Protein AF-X0UWY8-F1 (afdb_monomer)

Sequence (243 aa):
MAFWGFCVSIAGCLVWYWYHGMRLGVALAVLVLMFSWFLVYARVVAQGGVTVVRNMWVMPQVIEGIAGAGVFSRPGAVIASMQNLLLMEMPSTVLAPMAMNAFRISQVFKKRRRLFVPALFAAILVAMACTGYIVLSQAYRHGAVNFGDTWPVQQLPKATFGEAQRIINFESTPHSRFYLRPFSIGVVGMGSLMFMRARFYWWPIHSLGLLCLSSWNMSNRLWFPFFLGWLAKASIMRFAGGR

Solvent-accessible surface area (backbone atoms only — not comparable to full-atom values): 13462 Å² total; per-residue (Å²): 109,71,67,61,51,51,53,52,52,53,51,51,52,47,51,52,37,39,74,53,54,23,51,66,72,55,40,49,51,53,49,53,55,52,52,52,48,52,54,51,50,40,48,41,33,73,75,67,68,50,80,59,63,40,66,89,69,59,60,57,34,56,52,32,24,73,70,33,84,66,66,55,35,66,60,24,27,44,51,46,27,53,44,35,49,58,56,47,58,34,38,90,55,33,53,64,56,58,47,52,52,51,52,57,57,44,65,76,41,81,71,69,52,81,55,50,60,61,52,51,52,51,51,51,52,49,50,50,52,53,49,51,50,51,55,49,52,48,29,71,74,65,39,64,85,67,43,92,70,42,52,81,76,47,52,49,54,50,52,36,53,47,48,19,48,32,54,62,68,61,59,83,47,84,79,32,52,63,54,66,66,67,50,49,51,51,53,53,52,53,50,49,40,52,50,45,51,74,75,35,87,82,58,82,74,54,64,64,57,66,65,41,59,70,10,63,51,36,65,77,66,38,52,63,59,50,49,51,53,50,49,52,50,52,47,39,57,70,73,62,52,83,114

Secondary structure (DSSP, 8-state):
-HHHHHHHHHHHHHHHHHHTT--HHHHHHHHHHHHHHHHHHHHHHHHH--S----SS-HHHHHHHHH-TT-S-HHHHHHHHHHIIIIII-TTT-HHHHHHHHHHHHTT--SSGGGHHHHHHHHHHHHHHHHHHHHHHHHHHHTGGG-S--IIIIIHHHHHHHHHHHHHTT---GGGS--HHHHHHHHHHHHHHHHHHHH-TT----HHHHHHHT-HHIIIIIHHHHHHHHHHHHHIIIII---

pLDDT: mean 84.04, std 8.27, range [49.34, 94.44]

Foldseek 3Di:
DVVVVVVVVLVVQLVVLVVLPADSVVSVQLVVVLVVLLVVLLCLCVPVVDQDFADPAQSQLQSCQVVHAPNGDLSSLLVSLVCSLQQGGGSVNPVRNVVVVLLVVLVVPPPPSVVSVVVVVVVVVVCCVVVVVVLVVCCVPVNLVPDPDNCVPPVSVCVSVVSSVCSNVSPDDPRSHDDPVVVVCVCCVLVVQVVCVVVPVPDPDDSSCVSRCPTPCCVPPNVVVVVVVVVVVVCCCVPVVPD

Organism: NCBI:txid412755

Radius of gyration: 21.34 Å; Cα contacts (8 Å, |Δi|>4): 171; chains: 1; bounding box: 58×49×62 Å

Mean predicted aligned error: 7.5 Å

Structure (mmCIF, N/CA/C/O backbone):
data_AF-X0UWY8-F1
#
_entry.id   AF-X0UWY8-F1
#
loop_
_atom_site.group_PDB
_atom_site.id
_atom_site.type_symbol
_atom_site.label_atom_id
_atom_site.label_alt_id
_atom_site.label_comp_id
_atom_site.label_asym_id
_atom_site.label_entity_id
_atom_site.label_seq_id
_atom_site.pdbx_PDB_ins_code
_atom_site.Cartn_x
_atom_site.Cartn_y
_atom_site.Cartn_z
_atom_site.occupancy
_atom_site.B_iso_or_equiv
_atom_site.auth_seq_id
_atom_site.auth_comp_id
_atom_site.auth_asym_id
_atom_site.auth_atom_id
_atom_site.pdbx_PDB_model_num
ATOM 1 N N . MET A 1 1 ? -14.811 21.614 -2.102 1.00 60.97 1 MET A N 1
ATOM 2 C CA . MET A 1 1 ? -13.331 21.653 -2.030 1.00 60.97 1 MET A CA 1
ATOM 3 C C . MET A 1 1 ? -12.704 20.258 -1.984 1.00 60.97 1 MET A C 1
ATOM 5 O O . MET A 1 1 ? -11.887 19.978 -2.845 1.00 60.97 1 MET A O 1
ATOM 9 N N . ALA A 1 2 ? -13.091 19.364 -1.061 1.00 72.75 2 ALA A N 1
ATOM 10 C CA . ALA A 1 2 ? -12.472 18.029 -0.946 1.00 72.75 2 ALA A CA 1
ATOM 11 C C . ALA A 1 2 ? -12.633 17.134 -2.196 1.00 72.75 2 ALA A C 1
ATOM 13 O O . ALA A 1 2 ? -11.678 16.476 -2.589 1.00 72.75 2 ALA A O 1
ATOM 14 N N . PHE A 1 3 ? -13.803 17.163 -2.849 1.00 79.75 3 PHE A N 1
ATOM 15 C CA . PHE A 1 3 ? -14.058 16.406 -4.084 1.00 79.75 3 PHE A CA 1
ATOM 16 C C . PHE A 1 3 ? -13.120 16.819 -5.231 1.00 79.75 3 PHE A C 1
ATOM 18 O O . PHE A 1 3 ? -12.405 15.988 -5.777 1.00 79.75 3 PHE A O 1
ATOM 25 N N . TRP A 1 4 ? -13.044 18.120 -5.527 1.00 83.44 4 TRP A N 1
ATOM 26 C CA . TRP A 1 4 ? -12.143 18.647 -6.555 1.00 83.44 4 TRP A CA 1
ATOM 27 C C . TRP A 1 4 ? -10.669 18.400 -6.232 1.00 83.44 4 TRP A C 1
ATOM 29 O O . TRP A 1 4 ? -9.915 18.027 -7.121 1.00 83.44 4 TRP A O 1
ATOM 39 N N . GLY A 1 5 ? -10.271 18.528 -4.961 1.00 83.69 5 GLY A N 1
ATOM 40 C CA . GLY A 1 5 ? -8.918 18.179 -4.526 1.00 83.69 5 GLY A CA 1
ATOM 41 C C . GLY A 1 5 ? -8.578 16.715 -4.813 1.00 83.6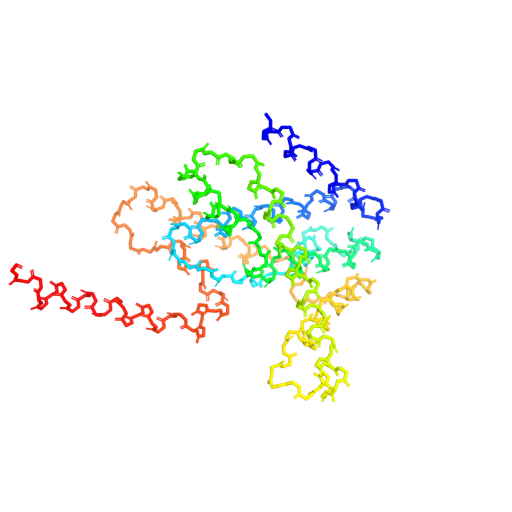9 5 GLY A C 1
ATOM 42 O O . GLY A 1 5 ? -7.523 16.434 -5.366 1.00 83.69 5 GLY A O 1
ATOM 43 N N . PHE A 1 6 ? -9.501 15.795 -4.525 1.00 84.56 6 PHE A N 1
ATOM 44 C CA . PHE A 1 6 ? -9.335 14.374 -4.829 1.00 84.56 6 PHE A CA 1
ATOM 45 C C . PHE A 1 6 ? -9.215 14.102 -6.336 1.00 84.56 6 PHE A C 1
ATOM 47 O O . PHE A 1 6 ? -8.297 13.396 -6.752 1.00 84.56 6 PHE A O 1
ATOM 54 N N . CYS A 1 7 ? -10.080 14.701 -7.162 1.00 89.25 7 CYS A N 1
ATOM 55 C CA . CYS A 1 7 ? -10.009 14.563 -8.619 1.00 89.25 7 CYS A CA 1
ATOM 56 C C . CYS A 1 7 ? -8.683 15.089 -9.185 1.00 89.25 7 CYS A C 1
ATOM 58 O O . CYS A 1 7 ? -8.061 14.417 -10.004 1.00 89.25 7 CYS A O 1
ATOM 60 N N . VAL A 1 8 ? -8.220 16.253 -8.716 1.00 90.25 8 VAL A N 1
ATOM 61 C CA . VAL A 1 8 ? -6.935 16.836 -9.128 1.00 90.25 8 VAL A CA 1
ATOM 62 C C . VAL A 1 8 ? -5.765 15.957 -8.686 1.00 90.25 8 VAL A C 1
ATOM 64 O O . VAL A 1 8 ? -4.848 15.740 -9.470 1.00 90.25 8 VAL A O 1
ATOM 67 N N . SER A 1 9 ? -5.799 15.393 -7.474 1.00 87.56 9 SER A N 1
ATOM 68 C CA . SER A 1 9 ? -4.762 14.462 -7.012 1.00 87.56 9 SER A CA 1
ATOM 69 C C . SER A 1 9 ? -4.712 13.188 -7.855 1.00 87.56 9 SER A C 1
ATOM 71 O O . SER A 1 9 ? -3.627 12.775 -8.252 1.00 87.56 9 SER A O 1
ATOM 73 N N . ILE A 1 10 ? -5.863 12.588 -8.180 1.00 90.62 10 ILE A N 1
ATOM 74 C CA . ILE A 1 10 ? -5.917 11.410 -9.059 1.00 90.62 10 ILE A CA 1
ATOM 75 C C . ILE A 1 10 ? -5.379 11.746 -10.445 1.00 90.62 10 ILE A C 1
ATOM 77 O O . ILE A 1 10 ? -4.541 11.010 -10.962 1.00 90.62 10 ILE A O 1
ATOM 81 N N . ALA A 1 11 ? -5.834 12.852 -11.036 1.00 92.31 11 ALA A N 1
ATOM 82 C CA . ALA A 1 11 ? -5.366 13.290 -12.344 1.00 92.31 11 ALA A CA 1
ATOM 83 C C . ALA A 1 11 ? -3.849 13.533 -12.334 1.00 92.31 11 ALA A C 1
ATOM 85 O O . ALA A 1 11 ? -3.150 13.059 -13.223 1.00 92.31 11 ALA A O 1
ATOM 86 N N . GLY A 1 12 ? -3.326 14.180 -11.288 1.00 92.62 12 GLY A N 1
ATOM 87 C CA . GLY A 1 12 ? -1.892 14.391 -11.100 1.00 92.62 12 GLY A CA 1
ATOM 88 C C . GLY A 1 12 ? -1.107 13.082 -11.013 1.00 92.62 12 GLY A C 1
ATOM 89 O O . GLY A 1 12 ? -0.099 12.931 -11.699 1.00 92.62 12 GLY A O 1
ATOM 90 N N . CYS A 1 13 ? -1.587 12.101 -10.241 1.00 90.88 13 CYS A N 1
ATOM 91 C CA . CYS A 1 13 ? -0.965 10.778 -10.182 1.00 90.88 13 CYS A CA 1
ATOM 92 C C . CYS A 1 13 ? -0.997 10.063 -11.541 1.00 90.88 13 CYS A C 1
ATOM 94 O O . CYS A 1 13 ? 0.003 9.476 -11.940 1.00 90.88 13 CYS A O 1
ATOM 96 N N . LEU A 1 14 ? -2.114 10.124 -12.271 1.00 93.00 14 LEU A N 1
ATOM 97 C CA . LEU A 1 14 ? -2.232 9.521 -13.603 1.00 93.00 14 LEU A CA 1
ATOM 98 C C . LEU A 1 14 ? -1.262 10.151 -14.605 1.00 93.00 14 LEU A C 1
ATOM 100 O O . LEU A 1 14 ? -0.587 9.425 -15.332 1.00 93.00 14 LEU A O 1
ATOM 104 N N . VAL A 1 15 ? -1.163 11.483 -14.615 1.00 93.31 15 VAL A N 1
ATOM 105 C CA . VAL A 1 15 ? -0.214 12.213 -15.465 1.00 93.31 15 VAL A CA 1
ATOM 106 C C . VAL A 1 15 ? 1.220 11.855 -15.093 1.00 93.31 15 VAL A C 1
ATOM 108 O O . VAL A 1 15 ? 2.019 11.608 -15.988 1.00 93.31 15 VAL A O 1
ATOM 111 N N . TRP A 1 16 ? 1.541 11.750 -13.801 1.00 91.50 16 TRP A N 1
ATOM 112 C CA . TRP A 1 16 ? 2.858 11.314 -13.333 1.00 91.50 16 TRP A CA 1
ATOM 113 C C . TRP A 1 16 ? 3.216 9.919 -13.858 1.00 91.50 16 TRP A C 1
ATOM 115 O O . TRP A 1 16 ? 4.279 9.725 -14.446 1.00 91.50 16 TRP A O 1
ATOM 125 N N . TYR A 1 17 ? 2.310 8.948 -13.719 1.00 91.44 17 TYR A N 1
ATOM 126 C CA . TYR A 1 17 ? 2.532 7.598 -14.242 1.00 91.44 17 TYR A CA 1
ATOM 127 C C . TYR A 1 17 ? 2.732 7.571 -15.743 1.00 91.44 17 TYR A C 1
ATOM 129 O O . TYR A 1 17 ? 3.639 6.904 -16.242 1.00 91.44 17 TYR A O 1
ATOM 137 N N . TRP A 1 18 ? 1.885 8.301 -16.457 1.00 92.25 18 TRP A N 1
ATOM 138 C CA . TRP A 1 18 ? 1.950 8.373 -17.901 1.00 92.25 18 TRP A CA 1
ATOM 139 C C . TRP A 1 18 ? 3.246 9.039 -18.379 1.00 92.25 18 TRP A C 1
ATOM 141 O O . TRP A 1 18 ? 3.908 8.500 -19.263 1.00 92.25 18 TRP A O 1
ATOM 151 N N . TYR A 1 19 ? 3.659 10.136 -17.737 1.00 92.44 19 TYR A N 1
ATOM 152 C CA . TYR A 1 19 ? 4.908 10.845 -18.026 1.00 92.44 19 TYR A CA 1
ATOM 153 C C . TYR A 1 19 ? 6.133 9.942 -17.870 1.00 92.44 19 TYR A C 1
ATOM 155 O O . TYR A 1 19 ? 7.032 9.953 -18.705 1.00 92.44 19 TYR A O 1
ATOM 163 N N . HIS A 1 20 ? 6.140 9.088 -16.848 1.00 89.56 20 HIS A N 1
ATOM 164 C CA . HIS A 1 20 ? 7.204 8.109 -16.660 1.00 89.56 20 HIS A CA 1
ATOM 165 C C . HIS A 1 20 ? 7.030 6.810 -17.471 1.00 89.56 20 HIS A C 1
ATOM 167 O O . HIS A 1 20 ? 7.700 5.806 -17.218 1.00 89.56 20 HIS A O 1
ATOM 173 N N . GLY A 1 21 ? 6.151 6.814 -18.472 1.00 88.00 21 GLY A N 1
ATOM 174 C CA . GLY A 1 21 ? 6.052 5.754 -19.467 1.00 88.00 21 GLY A CA 1
ATOM 175 C C . GLY A 1 21 ? 5.144 4.588 -19.085 1.00 88.00 21 GLY A C 1
ATOM 176 O O . GLY A 1 21 ? 5.201 3.551 -19.748 1.00 88.00 21 GLY A O 1
ATOM 177 N N . MET A 1 22 ? 4.301 4.697 -18.053 1.00 91.94 22 MET A N 1
ATOM 178 C CA . MET A 1 22 ? 3.254 3.700 -17.802 1.0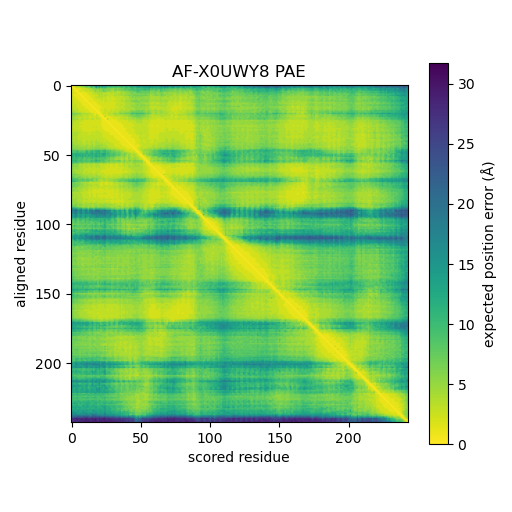0 91.94 22 MET A CA 1
ATOM 179 C C . MET A 1 22 ? 2.069 3.895 -18.749 1.00 91.94 22 MET A C 1
ATOM 181 O O . MET A 1 22 ? 1.604 5.007 -19.000 1.00 91.94 22 MET A O 1
ATOM 185 N N . ARG A 1 23 ? 1.507 2.782 -19.230 1.00 92.25 23 ARG A N 1
ATOM 186 C CA . ARG A 1 23 ? 0.243 2.794 -19.978 1.00 92.25 23 ARG A CA 1
ATOM 187 C C . ARG A 1 23 ? -0.882 3.260 -19.050 1.00 92.25 23 ARG A C 1
ATOM 189 O O . ARG A 1 23 ? -0.979 2.781 -17.921 1.00 92.25 23 ARG A O 1
ATOM 196 N N . LEU A 1 24 ? -1.766 4.132 -19.539 1.00 90.75 24 LEU A N 1
ATOM 197 C CA . LEU A 1 24 ? -2.829 4.744 -18.728 1.00 90.75 24 LEU A CA 1
ATOM 198 C C . LEU A 1 24 ? -3.725 3.704 -18.024 1.00 90.75 24 LEU A C 1
ATOM 200 O O . LEU A 1 24 ? -4.056 3.867 -16.854 1.00 90.75 24 LEU A O 1
ATOM 204 N N . GLY A 1 25 ? -4.066 2.603 -18.704 1.00 90.50 25 GLY A N 1
ATOM 205 C CA . GLY A 1 25 ? -4.865 1.523 -18.109 1.00 90.50 25 GLY A CA 1
ATOM 206 C C . GLY A 1 25 ? -4.173 0.834 -16.926 1.00 90.50 25 GLY A C 1
ATOM 207 O O . GLY A 1 25 ? -4.814 0.523 -15.927 1.00 90.50 25 GLY A O 1
ATOM 208 N N . VAL A 1 26 ? -2.851 0.667 -16.998 1.00 91.94 26 VAL A N 1
ATOM 209 C CA . VAL A 1 26 ? -2.043 0.088 -15.913 1.00 91.94 26 VAL A CA 1
ATOM 210 C C . VAL A 1 26 ? -1.919 1.074 -14.758 1.00 91.94 26 VAL A C 1
ATOM 212 O O . VAL A 1 26 ? -2.083 0.692 -13.605 1.00 91.94 26 VAL A O 1
ATOM 215 N N . ALA A 1 27 ? -1.699 2.354 -15.061 1.00 92.69 27 ALA A N 1
ATOM 216 C CA . ALA A 1 27 ? -1.679 3.425 -14.069 1.00 92.69 27 ALA A CA 1
ATOM 217 C C . ALA A 1 27 ? -3.002 3.509 -13.284 1.00 92.69 27 ALA A C 1
ATOM 219 O O . ALA A 1 27 ? -2.999 3.639 -12.059 1.00 92.69 27 ALA A O 1
ATOM 220 N N . LEU A 1 28 ? -4.137 3.368 -13.975 1.00 92.94 28 LEU A N 1
ATOM 221 C CA . LEU A 1 28 ? -5.452 3.308 -13.343 1.00 92.94 28 LEU A CA 1
ATOM 222 C C . LEU A 1 28 ? -5.589 2.071 -12.442 1.00 92.94 28 LEU A C 1
ATOM 224 O O . LEU A 1 28 ? -6.039 2.201 -11.306 1.00 92.94 28 LEU A O 1
ATOM 228 N N . ALA A 1 29 ? -5.165 0.891 -12.908 1.00 92.50 29 ALA A N 1
ATOM 229 C CA . ALA A 1 29 ? -5.207 -0.341 -12.117 1.00 92.50 29 ALA A CA 1
ATOM 230 C C . ALA A 1 29 ? -4.362 -0.241 -10.833 1.00 92.50 29 ALA A C 1
ATOM 232 O O . ALA A 1 29 ? -4.827 -0.627 -9.759 1.00 92.50 29 ALA A O 1
ATOM 233 N N . VAL A 1 30 ? -3.162 0.347 -10.929 1.00 91.69 30 VAL A N 1
ATOM 234 C CA . VAL A 1 30 ? -2.290 0.664 -9.784 1.00 91.69 30 VAL A CA 1
ATOM 235 C C . VAL A 1 30 ? -3.024 1.531 -8.764 1.00 91.69 30 VAL A C 1
ATOM 237 O O . VAL A 1 30 ? -3.097 1.174 -7.588 1.00 91.69 30 VAL A O 1
ATOM 240 N N . LEU A 1 31 ? -3.634 2.634 -9.206 1.00 91.31 31 LEU A N 1
ATOM 241 C CA . LEU A 1 31 ? -4.374 3.526 -8.312 1.00 91.31 31 LEU A CA 1
ATOM 242 C C . LEU A 1 31 ? -5.572 2.836 -7.660 1.00 91.31 31 LEU A C 1
ATOM 244 O O . LEU A 1 31 ? -5.769 2.976 -6.454 1.00 91.31 31 LEU A O 1
ATOM 248 N N . VAL A 1 32 ? -6.360 2.080 -8.426 1.00 92.00 32 VAL A N 1
ATOM 249 C CA . VAL A 1 32 ? -7.540 1.375 -7.906 1.00 92.00 32 VAL A CA 1
ATOM 250 C C . VAL A 1 32 ? -7.142 0.366 -6.831 1.00 92.00 32 VAL A C 1
ATOM 252 O O . VAL A 1 32 ? -7.755 0.353 -5.761 1.00 92.00 32 VAL A O 1
ATOM 255 N N . LEU A 1 33 ? -6.103 -0.443 -7.063 1.00 90.56 33 LEU A N 1
ATOM 256 C CA . LEU A 1 33 ? -5.618 -1.405 -6.068 1.00 90.56 33 LEU A CA 1
ATOM 257 C C . LEU A 1 33 ? -5.061 -0.709 -4.823 1.00 90.56 33 LEU A C 1
ATOM 259 O O . LEU A 1 33 ? -5.371 -1.118 -3.702 1.00 90.56 33 LEU A O 1
ATOM 263 N N . MET A 1 34 ? -4.309 0.375 -5.007 1.00 87.50 34 MET A N 1
ATOM 264 C CA . MET A 1 34 ? -3.754 1.163 -3.910 1.00 87.50 34 MET A CA 1
ATOM 265 C C . MET A 1 34 ? -4.853 1.785 -3.033 1.00 87.50 34 MET A C 1
ATOM 267 O O . MET A 1 34 ? -4.842 1.623 -1.812 1.00 87.50 34 MET A O 1
ATOM 271 N N . PHE A 1 35 ? -5.850 2.447 -3.629 1.00 86.81 35 PHE A N 1
ATOM 272 C CA . PHE A 1 35 ? -6.971 3.023 -2.877 1.00 86.81 35 PHE A CA 1
ATOM 273 C C . PHE A 1 35 ? -7.850 1.953 -2.226 1.00 86.81 35 PHE A C 1
ATOM 275 O O . PHE A 1 35 ? -8.304 2.139 -1.095 1.00 86.81 35 PHE A O 1
ATOM 282 N N . SER A 1 36 ? -8.053 0.817 -2.897 1.00 88.88 36 SER A N 1
ATOM 283 C CA . SER A 1 36 ? -8.761 -0.325 -2.311 1.00 88.88 36 SER A CA 1
ATOM 284 C C . SER A 1 36 ? -8.056 -0.805 -1.043 1.00 88.88 36 SER A C 1
ATOM 286 O O . SER A 1 36 ? -8.705 -1.004 -0.014 1.00 88.88 36 SER A O 1
ATOM 288 N N . TRP A 1 37 ? -6.722 -0.905 -1.070 1.00 86.19 37 TRP A N 1
ATOM 289 C CA . TRP A 1 37 ? -5.932 -1.229 0.115 1.00 86.19 37 TRP A CA 1
ATOM 290 C C . TRP A 1 37 ? -6.062 -0.170 1.214 1.00 86.19 37 TRP A C 1
ATOM 292 O O . TRP A 1 37 ? -6.283 -0.529 2.368 1.00 86.19 37 TRP A O 1
ATOM 302 N N . PHE A 1 38 ? -6.018 1.125 0.884 1.00 84.31 38 PHE A N 1
ATOM 303 C CA . PHE A 1 38 ? -6.207 2.192 1.877 1.00 84.31 38 PHE A CA 1
ATOM 304 C C . PHE A 1 38 ? -7.556 2.107 2.589 1.00 84.31 38 PHE A C 1
ATOM 306 O O . PHE A 1 38 ? -7.615 2.300 3.803 1.00 84.31 38 PHE A O 1
ATOM 313 N N . LEU A 1 39 ? -8.631 1.779 1.869 1.00 84.81 39 LEU A N 1
ATOM 314 C CA . LEU A 1 39 ? -9.959 1.591 2.458 1.00 84.81 39 LEU A CA 1
ATOM 315 C C . LEU A 1 39 ? -10.024 0.353 3.356 1.00 84.8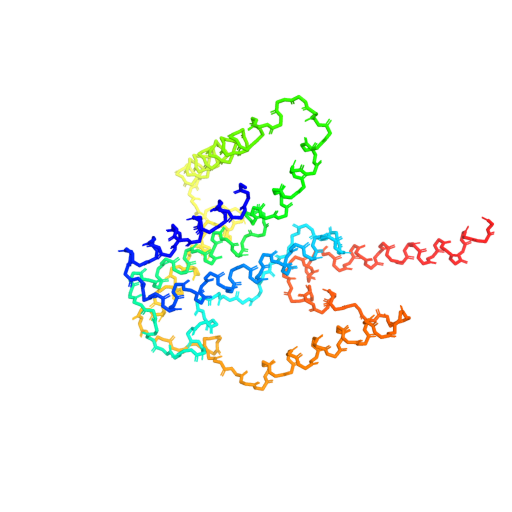1 39 LEU A C 1
ATOM 317 O O . LEU A 1 39 ? -10.607 0.405 4.443 1.00 84.81 39 LEU A O 1
ATOM 321 N N . VAL A 1 40 ? -9.413 -0.754 2.930 1.00 85.19 40 VAL A N 1
ATOM 322 C CA . VAL A 1 40 ? -9.310 -1.969 3.749 1.00 85.19 40 VAL A CA 1
ATOM 323 C C . VAL A 1 40 ? -8.527 -1.672 5.025 1.00 85.19 40 VAL A C 1
ATOM 325 O O . VAL A 1 40 ? -9.013 -1.955 6.118 1.00 85.19 40 VAL A O 1
ATOM 328 N N . TYR A 1 41 ? -7.368 -1.029 4.907 1.00 82.12 41 TYR A N 1
ATOM 329 C CA . TYR A 1 41 ? -6.515 -0.689 6.038 1.00 82.12 41 TYR A CA 1
ATOM 330 C C . TYR A 1 41 ? -7.196 0.287 7.005 1.00 82.12 41 TYR A C 1
ATOM 332 O O . TYR A 1 41 ? -7.201 0.060 8.214 1.00 82.12 41 TYR A O 1
ATOM 340 N N . ALA A 1 42 ? -7.878 1.310 6.482 1.00 81.25 42 ALA A N 1
ATOM 341 C CA . ALA A 1 42 ? -8.727 2.205 7.265 1.00 81.25 42 ALA A CA 1
ATOM 342 C C . ALA A 1 42 ? -9.768 1.439 8.094 1.00 81.25 42 ALA A C 1
ATOM 344 O O . ALA A 1 42 ? -9.936 1.707 9.284 1.00 81.25 42 ALA A O 1
ATOM 345 N N . ARG A 1 43 ? -10.443 0.453 7.486 1.00 81.31 43 ARG A N 1
ATOM 346 C CA . ARG A 1 43 ? -11.400 -0.415 8.185 1.00 81.31 43 ARG A CA 1
ATOM 347 C C . ARG A 1 43 ? -10.737 -1.251 9.274 1.00 81.31 43 ARG A C 1
ATOM 349 O O . ARG A 1 43 ? -11.329 -1.401 10.340 1.00 81.31 43 ARG A O 1
ATOM 356 N N . VAL A 1 44 ? -9.543 -1.783 9.017 1.00 81.75 44 VAL A N 1
ATOM 357 C CA . VAL A 1 44 ? -8.788 -2.586 9.988 1.00 81.75 44 VAL A CA 1
ATOM 358 C C . VAL A 1 44 ? -8.424 -1.770 11.218 1.00 81.75 44 VAL A C 1
ATOM 360 O O . VAL A 1 44 ? -8.683 -2.210 12.337 1.00 81.75 44 VAL A O 1
ATOM 363 N N . VAL A 1 45 ? -7.915 -0.556 11.020 1.00 80.06 45 VAL A N 1
ATOM 364 C CA . VAL A 1 45 ? -7.592 0.358 12.120 1.00 80.06 45 VAL A CA 1
ATOM 365 C C . VAL A 1 45 ? -8.862 0.759 12.876 1.00 80.06 45 VAL A C 1
ATOM 367 O O . VAL A 1 45 ? -8.890 0.697 14.101 1.00 80.06 45 VAL A O 1
ATOM 370 N N . ALA A 1 46 ? -9.934 1.125 12.165 1.00 79.62 46 ALA A N 1
ATOM 371 C CA . ALA A 1 46 ? -11.163 1.627 12.781 1.00 79.62 46 ALA A CA 1
ATOM 372 C C . ALA A 1 46 ? -11.953 0.565 13.565 1.00 79.62 46 ALA A C 1
ATOM 374 O O . ALA A 1 46 ? -12.527 0.882 14.602 1.00 79.62 46 ALA A O 1
ATOM 375 N N . GLN A 1 47 ? -12.020 -0.674 13.070 1.00 79.62 47 GLN A N 1
ATOM 376 C CA . GLN A 1 47 ? -12.798 -1.749 13.701 1.00 79.62 47 GLN A CA 1
ATOM 377 C C . GLN A 1 47 ? -11.948 -2.642 14.612 1.00 79.62 47 GLN A C 1
ATOM 379 O O . GLN A 1 47 ? -12.444 -3.111 15.630 1.00 79.62 47 GLN A O 1
ATOM 384 N N . GLY A 1 48 ? -10.697 -2.913 14.231 1.00 75.75 48 GLY A N 1
ATOM 385 C CA . GLY A 1 48 ? -9.809 -3.821 14.956 1.00 75.75 48 GLY A CA 1
ATOM 386 C C . GLY A 1 48 ? -8.858 -3.125 15.927 1.00 75.75 48 GLY A C 1
ATOM 387 O O . GLY A 1 48 ? -8.231 -3.804 16.732 1.00 75.75 48 GLY A O 1
ATOM 388 N N . GLY A 1 49 ? -8.695 -1.799 15.837 1.00 75.69 49 GLY A N 1
ATOM 389 C CA . GLY A 1 49 ? -7.702 -1.061 16.629 1.00 75.69 49 GLY A CA 1
ATOM 390 C C . GLY A 1 49 ? -6.250 -1.431 16.299 1.00 75.69 49 GLY A C 1
ATOM 391 O O . GLY A 1 49 ? -5.331 -1.010 16.996 1.00 75.69 49 GLY A O 1
ATOM 392 N N . VAL A 1 50 ? -6.026 -2.219 15.242 1.00 74.62 50 VAL A N 1
ATOM 393 C CA . VAL A 1 50 ? -4.701 -2.701 14.851 1.00 74.62 50 VAL A CA 1
ATOM 394 C C . VAL A 1 50 ? -4.025 -1.622 14.022 1.00 74.62 50 VAL A C 1
ATOM 396 O O . VAL A 1 50 ? -4.442 -1.336 12.903 1.00 74.62 50 VAL A O 1
ATOM 399 N N . THR A 1 51 ? -2.976 -1.020 14.572 1.00 67.75 51 THR A N 1
ATOM 400 C CA . THR A 1 51 ? -2.296 0.137 13.973 1.00 67.75 51 THR A CA 1
ATOM 401 C C . THR A 1 51 ? -1.256 -0.226 12.922 1.00 67.75 51 THR A C 1
ATOM 403 O O . THR A 1 51 ? -0.784 0.669 12.230 1.00 67.75 51 THR A O 1
ATOM 406 N N . VAL A 1 52 ? -0.875 -1.504 12.804 1.00 72.06 52 VAL A N 1
ATOM 407 C CA . VAL A 1 52 ? 0.169 -1.948 11.872 1.00 72.06 52 VAL A CA 1
ATOM 408 C C . VAL A 1 52 ? -0.219 -3.278 11.228 1.00 72.06 52 VAL A C 1
ATOM 410 O O . VAL A 1 52 ? 0.012 -4.350 11.786 1.00 72.06 52 VAL A O 1
ATOM 413 N N . VAL A 1 53 ? -0.756 -3.218 10.010 1.00 73.75 53 VAL A N 1
ATOM 414 C CA . VAL A 1 53 ? -1.099 -4.404 9.208 1.00 73.75 53 VAL A CA 1
ATOM 415 C C . VAL A 1 53 ? -0.383 -4.335 7.875 1.00 73.75 53 VAL A C 1
ATOM 417 O O . VAL A 1 53 ? -0.547 -3.380 7.125 1.00 73.75 53 VAL A O 1
ATOM 420 N N . ARG A 1 54 ? 0.431 -5.355 7.603 1.00 75.25 54 ARG A N 1
ATOM 421 C CA . ARG A 1 54 ? 1.179 -5.498 6.353 1.00 75.25 54 ARG A CA 1
ATOM 422 C C . ARG A 1 54 ? 0.363 -6.319 5.357 1.00 75.25 54 ARG A C 1
ATOM 424 O O . ARG A 1 54 ? -0.180 -7.357 5.735 1.00 75.25 54 ARG A O 1
ATOM 431 N N . ASN A 1 55 ? 0.302 -5.876 4.105 1.00 77.00 55 ASN A N 1
ATOM 432 C CA . ASN A 1 55 ? -0.208 -6.672 2.992 1.00 77.00 55 AS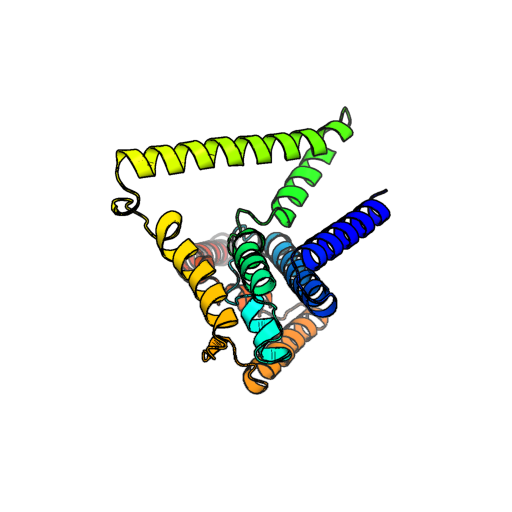N A CA 1
ATOM 433 C C . ASN A 1 55 ? 0.773 -7.806 2.658 1.00 77.00 55 ASN A C 1
ATOM 435 O O . ASN A 1 55 ? 1.977 -7.593 2.578 1.00 77.00 55 ASN A O 1
ATOM 439 N N . MET A 1 56 ? 0.252 -9.014 2.440 1.00 78.12 56 MET A N 1
ATOM 440 C CA . MET A 1 56 ? 1.034 -10.181 1.999 1.00 78.12 56 MET A CA 1
ATOM 441 C C . MET A 1 56 ? 1.083 -10.354 0.475 1.00 78.12 56 MET A C 1
ATOM 443 O O . MET A 1 56 ? 1.480 -11.399 -0.029 1.00 78.12 56 MET A O 1
ATOM 447 N N . TRP A 1 57 ? 0.654 -9.343 -0.271 1.00 83.56 57 TRP A N 1
ATOM 448 C CA . TRP A 1 57 ? 0.615 -9.359 -1.728 1.00 83.56 57 TRP A CA 1
ATOM 449 C C . TRP A 1 57 ? 1.340 -8.137 -2.272 1.00 83.56 57 TRP A C 1
ATOM 451 O O . TRP A 1 57 ? 1.259 -7.055 -1.691 1.00 83.56 57 TRP A O 1
ATOM 461 N N . VAL A 1 58 ? 2.027 -8.313 -3.395 1.00 88.31 58 VAL A N 1
ATOM 462 C CA . VAL A 1 58 ? 2.791 -7.261 -4.068 1.00 88.31 58 VAL A CA 1
ATOM 463 C C . VAL A 1 58 ? 1.945 -6.734 -5.223 1.00 88.31 58 VAL A C 1
ATOM 465 O O . VAL A 1 58 ? 1.548 -7.488 -6.110 1.00 88.31 58 VAL A O 1
ATOM 468 N N . MET A 1 59 ? 1.623 -5.441 -5.212 1.00 90.06 59 MET A N 1
ATOM 469 C CA . MET A 1 59 ? 0.678 -4.847 -6.163 1.00 90.06 59 MET A CA 1
ATOM 470 C C . MET A 1 59 ? 1.054 -5.075 -7.642 1.00 90.06 59 MET A C 1
ATOM 472 O O . MET A 1 59 ? 0.173 -5.493 -8.398 1.00 90.06 59 MET A O 1
ATOM 476 N N . PRO A 1 60 ? 2.318 -4.885 -8.078 1.00 90.25 60 PRO A N 1
ATOM 477 C CA . PRO A 1 60 ? 2.718 -5.198 -9.449 1.00 90.25 60 PRO A CA 1
ATOM 478 C C . PRO A 1 60 ? 2.442 -6.651 -9.860 1.00 90.25 60 PRO A C 1
ATOM 480 O O . PRO A 1 60 ? 1.965 -6.879 -10.968 1.00 90.25 60 PRO A O 1
ATOM 483 N N . GLN A 1 61 ? 2.653 -7.620 -8.960 1.00 90.31 61 GLN A N 1
ATOM 484 C CA . GLN A 1 61 ? 2.408 -9.042 -9.234 1.00 90.31 61 GLN A CA 1
ATOM 485 C C . GLN A 1 61 ? 0.921 -9.330 -9.485 1.00 90.31 61 GLN A C 1
ATOM 487 O O . GLN A 1 61 ? 0.589 -10.135 -10.348 1.00 90.31 61 GLN A O 1
ATOM 492 N N . VAL A 1 62 ? 0.012 -8.655 -8.769 1.00 90.19 62 VAL A N 1
ATOM 493 C CA . VAL A 1 62 ? -1.439 -8.824 -8.971 1.00 90.19 62 VAL A CA 1
ATOM 494 C C . VAL A 1 62 ? -1.862 -8.321 -10.350 1.00 90.19 62 VAL A C 1
ATOM 496 O O . VAL A 1 62 ? -2.642 -8.978 -11.037 1.00 90.19 62 VAL A O 1
ATOM 499 N N . ILE A 1 63 ? -1.339 -7.168 -10.770 1.00 91.19 63 ILE A N 1
ATOM 500 C CA . ILE A 1 63 ? -1.661 -6.580 -12.075 1.00 91.19 63 ILE A CA 1
ATOM 501 C C . ILE A 1 63 ? -1.085 -7.436 -13.204 1.00 91.19 63 ILE A C 1
ATOM 503 O O . ILE A 1 63 ? -1.793 -7.723 -14.164 1.00 91.19 63 ILE A O 1
ATOM 507 N N . GLU A 1 64 ? 0.168 -7.873 -13.078 1.00 91.00 64 GLU A N 1
ATOM 508 C CA . GLU A 1 64 ? 0.808 -8.779 -14.036 1.00 91.00 64 GLU A CA 1
ATOM 509 C C . GLU A 1 64 ? 0.077 -10.124 -14.123 1.00 91.00 64 GLU A C 1
ATOM 511 O O . GLU A 1 64 ? -0.156 -10.623 -15.219 1.00 91.00 64 GLU A O 1
ATOM 516 N N . GLY A 1 65 ? -0.364 -10.684 -12.996 1.00 89.06 65 GLY A N 1
ATOM 517 C CA . GLY A 1 65 ? -1.104 -11.941 -12.996 1.00 89.06 65 GLY A CA 1
ATOM 518 C C . GLY A 1 65 ? -2.428 -11.854 -13.749 1.00 89.06 65 GLY A C 1
ATOM 519 O O . GLY A 1 65 ? -2.785 -12.795 -14.453 1.00 89.06 65 GLY A O 1
ATOM 520 N N . ILE A 1 66 ? -3.156 -10.741 -13.612 1.00 89.00 66 ILE A N 1
ATOM 521 C CA . ILE A 1 66 ? -4.458 -10.542 -14.268 1.00 89.00 66 ILE A CA 1
ATOM 522 C C . ILE A 1 66 ? -4.285 -10.169 -15.746 1.00 89.00 66 ILE A C 1
ATOM 524 O O . ILE A 1 66 ? -5.015 -10.675 -16.595 1.00 89.00 66 ILE A O 1
ATOM 528 N N . ALA A 1 67 ? -3.357 -9.262 -16.053 1.00 88.88 67 ALA A N 1
ATOM 529 C CA . ALA A 1 67 ? -3.208 -8.683 -17.388 1.00 88.88 67 ALA A CA 1
ATOM 530 C C . ALA A 1 67 ? -2.180 -9.407 -18.276 1.00 88.88 67 ALA A C 1
ATOM 532 O O . ALA A 1 67 ? -2.130 -9.152 -19.479 1.00 88.88 67 ALA A O 1
ATOM 533 N N . GLY A 1 68 ? -1.379 -10.302 -17.700 1.00 86.06 68 GLY A N 1
ATOM 534 C CA . GLY A 1 68 ? -0.316 -11.036 -18.373 1.00 86.06 68 GLY A CA 1
ATOM 535 C C . GLY A 1 68 ? 1.066 -10.387 -18.249 1.00 86.06 68 GLY A C 1
ATOM 536 O O . GLY A 1 68 ? 1.225 -9.216 -17.882 1.00 86.06 68 GLY A O 1
ATOM 537 N N . ALA A 1 69 ? 2.087 -11.178 -18.589 1.00 84.69 69 ALA A N 1
ATOM 538 C CA . ALA A 1 69 ? 3.473 -10.726 -18.634 1.00 84.69 69 ALA A CA 1
ATOM 539 C C . ALA A 1 69 ? 3.636 -9.575 -19.642 1.00 84.69 69 ALA A C 1
ATOM 541 O O . ALA A 1 69 ? 3.054 -9.585 -20.727 1.00 84.69 69 ALA A O 1
ATOM 542 N N . GLY A 1 70 ? 4.436 -8.569 -19.283 1.00 84.19 70 GLY A N 1
ATOM 543 C CA . GLY A 1 70 ? 4.703 -7.417 -20.151 1.00 84.19 70 GLY A CA 1
ATOM 544 C C . GLY A 1 70 ? 3.651 -6.315 -20.150 1.00 84.19 70 GLY A C 1
ATOM 545 O O . GLY A 1 70 ? 3.721 -5.398 -20.969 1.00 84.19 70 GLY A O 1
ATOM 546 N N . VAL A 1 71 ? 2.694 -6.355 -19.219 1.00 89.69 71 VAL A N 1
ATOM 547 C CA . VAL A 1 71 ? 1.739 -5.254 -19.051 1.00 89.69 71 VAL A CA 1
ATOM 548 C C . VAL A 1 71 ? 2.436 -3.950 -18.629 1.00 89.69 71 VAL A C 1
ATOM 550 O O . VAL A 1 71 ? 2.031 -2.859 -19.040 1.00 89.69 71 VAL A O 1
ATOM 553 N N . PHE A 1 72 ? 3.513 -4.056 -17.847 1.00 90.94 72 PHE A N 1
ATOM 554 C CA . PHE A 1 72 ? 4.335 -2.926 -17.432 1.00 90.94 72 PHE A CA 1
ATOM 555 C C . PHE A 1 72 ? 5.395 -2.604 -18.485 1.00 90.94 72 PHE A C 1
ATOM 557 O O . PHE A 1 72 ? 6.104 -3.481 -18.972 1.00 90.94 72 PHE A O 1
ATOM 564 N N . SER A 1 73 ? 5.555 -1.316 -18.787 1.00 90.44 73 SER A N 1
ATOM 565 C CA . SER A 1 73 ? 6.772 -0.833 -19.439 1.00 90.44 73 SER A CA 1
ATOM 566 C C . SER A 1 73 ? 7.955 -0.944 -18.473 1.00 90.44 73 SER A C 1
ATOM 568 O O . SER A 1 73 ? 7.770 -0.942 -17.256 1.00 90.44 73 SER A O 1
ATOM 570 N N . ARG A 1 74 ? 9.185 -0.985 -18.995 1.00 90.56 74 ARG A N 1
ATOM 571 C CA . ARG A 1 74 ? 10.400 -1.067 -18.165 1.00 90.56 74 ARG A CA 1
ATOM 572 C C . ARG A 1 74 ? 10.484 0.021 -17.076 1.00 90.56 74 ARG A C 1
ATOM 574 O O . ARG A 1 74 ? 10.619 -0.342 -15.910 1.00 90.56 74 ARG A O 1
ATOM 581 N N . PRO A 1 75 ? 10.348 1.327 -17.386 1.00 90.69 75 PRO A N 1
ATOM 582 C CA . PRO A 1 75 ? 10.323 2.356 -16.342 1.00 90.69 75 PRO A CA 1
ATOM 583 C C . PRO A 1 75 ? 9.070 2.260 -15.455 1.00 90.69 75 PRO A C 1
ATOM 585 O O . PRO A 1 75 ? 9.138 2.516 -14.253 1.00 90.69 75 PRO A O 1
ATOM 588 N N . GLY A 1 76 ? 7.940 1.812 -16.012 1.00 90.75 76 GLY A N 1
ATOM 589 C CA . GLY A 1 76 ? 6.707 1.597 -15.262 1.00 90.75 76 GLY A CA 1
ATOM 590 C C . GLY A 1 76 ? 6.804 0.498 -14.203 1.00 90.75 76 GLY A C 1
ATOM 591 O O . GLY A 1 76 ? 6.221 0.639 -13.132 1.00 90.75 76 GLY A O 1
ATOM 592 N N . ALA A 1 77 ? 7.570 -0.562 -14.466 1.00 91.69 77 ALA A N 1
ATOM 593 C CA . ALA A 1 77 ? 7.824 -1.641 -13.515 1.00 91.69 77 ALA A CA 1
ATOM 594 C C . ALA A 1 77 ? 8.600 -1.146 -12.285 1.00 91.69 77 ALA A C 1
ATOM 596 O O . ALA A 1 77 ? 8.256 -1.490 -11.152 1.00 91.69 77 ALA A O 1
ATOM 597 N N . VAL A 1 78 ? 9.605 -0.288 -12.500 1.00 93.00 78 VAL A N 1
ATOM 598 C CA . VAL A 1 78 ? 10.381 0.333 -11.416 1.00 93.00 78 VAL A CA 1
ATOM 599 C C . VAL A 1 78 ? 9.475 1.203 -10.552 1.00 93.00 78 VAL A C 1
ATOM 601 O O . VAL A 1 78 ? 9.448 1.043 -9.334 1.00 93.00 78 VAL A O 1
ATOM 604 N N . ILE A 1 79 ? 8.674 2.071 -11.172 1.00 91.94 79 ILE A N 1
ATOM 605 C CA . ILE A 1 79 ? 7.787 2.985 -10.442 1.00 91.94 79 ILE A CA 1
ATOM 606 C C . ILE A 1 79 ? 6.720 2.222 -9.669 1.00 91.94 79 ILE A C 1
ATOM 608 O O . ILE A 1 79 ? 6.541 2.477 -8.481 1.00 91.94 79 ILE A O 1
ATOM 612 N N . ALA A 1 80 ? 6.058 1.250 -10.297 1.00 91.19 80 ALA A N 1
ATOM 613 C CA . ALA A 1 80 ? 5.039 0.446 -9.633 1.00 91.19 80 ALA A CA 1
ATOM 614 C C . ALA A 1 80 ? 5.610 -0.326 -8.427 1.00 91.19 80 ALA A C 1
ATOM 616 O O . ALA A 1 80 ? 4.959 -0.413 -7.385 1.00 91.19 80 ALA A O 1
ATOM 617 N N . SER A 1 81 ? 6.842 -0.837 -8.537 1.00 91.62 81 SER A N 1
ATOM 618 C CA . SER A 1 81 ? 7.524 -1.542 -7.442 1.00 91.62 81 SER A CA 1
ATOM 619 C C . SER A 1 81 ? 7.916 -0.591 -6.309 1.00 91.62 81 SER A C 1
ATOM 621 O O . SER A 1 81 ? 7.610 -0.857 -5.147 1.00 91.62 81 SER A O 1
ATOM 623 N N . MET A 1 82 ? 8.504 0.566 -6.631 1.00 89.25 82 MET A N 1
ATOM 624 C CA . MET A 1 82 ? 8.839 1.594 -5.636 1.00 89.25 82 MET A CA 1
ATOM 625 C C . MET A 1 82 ? 7.600 2.121 -4.909 1.00 89.25 82 MET A C 1
ATOM 627 O O . MET A 1 82 ? 7.650 2.433 -3.723 1.00 89.25 82 MET A O 1
ATOM 631 N N . GLN A 1 83 ? 6.467 2.209 -5.594 1.00 88.06 83 GLN A N 1
ATOM 632 C CA . GLN A 1 83 ? 5.226 2.657 -4.977 1.00 88.06 83 GLN A CA 1
ATOM 633 C C . GLN A 1 83 ? 4.568 1.617 -4.100 1.00 88.06 83 GLN A C 1
ATOM 635 O O . GLN A 1 83 ? 4.044 1.973 -3.047 1.00 88.06 83 GLN A O 1
ATOM 640 N N . ASN A 1 84 ? 4.625 0.345 -4.492 1.00 88.19 84 ASN A N 1
ATOM 641 C CA . ASN A 1 84 ? 4.229 -0.736 -3.603 1.00 88.19 84 ASN A CA 1
ATOM 642 C C . ASN A 1 84 ? 5.007 -0.644 -2.282 1.00 88.19 84 ASN A C 1
ATOM 644 O O . ASN A 1 84 ? 4.398 -0.679 -1.215 1.00 88.19 84 ASN A O 1
ATOM 648 N N . LEU A 1 85 ? 6.324 -0.427 -2.360 1.00 86.31 85 LEU A N 1
ATOM 649 C CA . LEU A 1 85 ? 7.173 -0.231 -1.189 1.00 86.31 85 LEU A CA 1
ATOM 650 C C . LEU A 1 85 ? 6.735 0.984 -0.348 1.00 86.31 85 LEU A C 1
ATOM 652 O O . LEU A 1 85 ? 6.480 0.856 0.850 1.00 86.31 85 LEU A O 1
ATOM 656 N N . LEU A 1 86 ? 6.640 2.162 -0.974 1.00 81.19 86 LEU A N 1
ATOM 657 C CA . LEU A 1 86 ? 6.403 3.434 -0.280 1.00 81.19 86 LEU A CA 1
ATOM 658 C C . LEU A 1 86 ? 4.990 3.584 0.284 1.00 81.19 86 LEU A C 1
ATOM 660 O O . LEU A 1 86 ? 4.806 4.275 1.279 1.00 81.19 86 LEU A O 1
ATOM 664 N N . LEU A 1 87 ? 3.985 3.017 -0.383 1.00 80.62 87 LEU A N 1
ATOM 665 C CA . LEU A 1 87 ? 2.583 3.304 -0.086 1.00 80.62 87 LEU A CA 1
ATOM 666 C C . LEU A 1 87 ? 1.819 2.094 0.433 1.00 80.62 87 LEU A C 1
ATOM 668 O O . LEU A 1 87 ? 0.750 2.285 0.996 1.00 80.62 87 LEU A O 1
ATOM 672 N N . MET A 1 88 ? 2.308 0.865 0.264 1.00 79.56 88 MET A N 1
ATOM 673 C CA . MET A 1 88 ? 1.550 -0.331 0.650 1.00 79.56 88 MET A CA 1
ATOM 674 C C . MET A 1 88 ? 2.295 -1.177 1.675 1.00 79.56 88 MET A C 1
ATOM 676 O O . MET A 1 88 ? 1.738 -1.482 2.728 1.00 79.56 88 MET A O 1
ATOM 680 N N . GLU A 1 89 ? 3.558 -1.498 1.397 1.00 75.31 89 GLU A N 1
ATOM 681 C CA . GLU A 1 89 ? 4.349 -2.464 2.161 1.00 75.31 89 GLU A CA 1
ATOM 682 C C . GLU A 1 89 ? 4.716 -1.980 3.568 1.00 75.31 89 GLU A C 1
ATOM 684 O O . GLU A 1 89 ? 4.908 -2.786 4.483 1.00 75.31 89 GLU A O 1
ATOM 689 N N . MET A 1 90 ? 4.777 -0.661 3.759 1.00 70.12 90 MET A N 1
ATOM 690 C CA . MET A 1 90 ? 5.132 -0.011 5.016 1.00 70.12 90 MET A CA 1
ATOM 691 C C . MET A 1 90 ? 3.891 0.587 5.703 1.00 70.12 90 MET A C 1
ATOM 693 O O . MET A 1 90 ? 3.529 1.735 5.441 1.00 70.12 90 MET A O 1
ATOM 697 N N . PRO A 1 91 ? 3.246 -0.119 6.653 1.00 57.81 91 PRO A N 1
ATOM 698 C CA . PRO A 1 91 ? 1.965 0.303 7.231 1.00 57.81 91 PRO A CA 1
ATOM 699 C C . PRO A 1 91 ? 2.069 1.582 8.072 1.00 57.81 91 PRO A C 1
ATOM 701 O O . PRO A 1 91 ? 1.080 2.293 8.239 1.00 57.81 91 PRO A O 1
ATOM 704 N N . SER A 1 92 ? 3.270 1.879 8.586 1.00 57.34 92 SER A N 1
ATOM 705 C CA . SER A 1 92 ? 3.623 3.123 9.285 1.00 5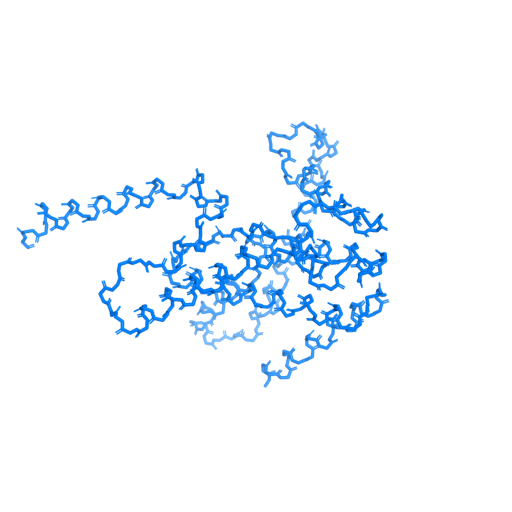7.34 92 SER A CA 1
ATOM 706 C C . SER A 1 92 ? 3.780 4.324 8.349 1.00 57.34 92 SER A C 1
ATOM 708 O O . SER A 1 92 ? 3.728 5.458 8.808 1.00 57.34 92 SER A O 1
ATOM 710 N N . THR A 1 93 ? 3.964 4.087 7.048 1.00 55.94 93 THR A N 1
ATOM 711 C CA . THR A 1 93 ? 4.052 5.136 6.018 1.00 55.94 93 THR A CA 1
ATOM 712 C C . THR A 1 93 ? 2.730 5.352 5.288 1.00 55.94 93 THR A C 1
ATOM 714 O O . THR A 1 93 ? 2.568 6.360 4.603 1.00 55.94 93 THR A O 1
ATOM 717 N N . VAL A 1 94 ? 1.751 4.451 5.466 1.00 61.00 94 VAL A N 1
ATOM 718 C CA . VAL A 1 94 ? 0.407 4.631 4.913 1.00 61.00 94 VAL A CA 1
ATOM 719 C C . VAL A 1 94 ? -0.242 5.818 5.616 1.00 61.00 94 VAL A C 1
ATOM 721 O O . VAL A 1 94 ? -0.779 5.716 6.719 1.00 61.00 94 VAL A O 1
ATOM 724 N N . LEU A 1 95 ? -0.196 6.968 4.948 1.00 63.97 95 LEU A N 1
ATOM 725 C CA . LEU A 1 95 ? -0.663 8.237 5.495 1.00 63.97 95 LEU A CA 1
ATOM 726 C C . LEU A 1 95 ? -2.157 8.215 5.827 1.00 63.97 95 LEU A C 1
ATOM 728 O O . LEU A 1 95 ? -2.574 8.955 6.705 1.00 63.97 95 LEU A O 1
ATOM 732 N N . ALA A 1 96 ? -2.967 7.373 5.178 1.00 67.12 96 ALA A N 1
ATOM 733 C CA . ALA A 1 96 ? -4.426 7.400 5.301 1.00 67.12 96 ALA A CA 1
ATOM 734 C C . ALA A 1 96 ? -4.949 7.323 6.758 1.00 67.12 96 ALA A C 1
ATOM 736 O O . ALA A 1 96 ? -5.590 8.281 7.195 1.00 67.12 96 ALA A O 1
ATOM 737 N N . PRO A 1 97 ? -4.706 6.263 7.556 1.00 67.31 97 PRO A N 1
ATOM 738 C CA . PRO A 1 97 ? -5.218 6.205 8.927 1.00 67.31 97 PRO A CA 1
ATOM 739 C C . PRO A 1 97 ? -4.538 7.175 9.887 1.00 67.31 97 PRO A C 1
ATOM 741 O O . PRO A 1 97 ? -5.211 7.732 10.755 1.00 67.31 97 PRO A O 1
ATOM 744 N N . MET A 1 98 ? -3.240 7.438 9.722 1.00 72.19 98 MET A N 1
ATOM 745 C CA . MET A 1 98 ? -2.547 8.430 10.548 1.00 72.19 98 MET A CA 1
ATOM 746 C C . MET A 1 98 ? -3.093 9.838 10.296 1.00 72.19 98 MET A C 1
ATOM 748 O O . MET A 1 98 ? -3.393 10.560 11.245 1.00 72.19 98 MET A O 1
ATOM 752 N N . ALA A 1 99 ? -3.319 10.197 9.032 1.00 73.31 99 ALA A N 1
ATOM 753 C CA . ALA A 1 99 ? -3.945 11.451 8.643 1.00 73.31 99 ALA A CA 1
ATOM 754 C C . ALA A 1 99 ? -5.385 11.529 9.152 1.00 73.31 99 ALA A C 1
ATOM 756 O O . ALA A 1 99 ? -5.772 12.568 9.669 1.00 73.31 99 ALA A O 1
ATOM 757 N N . MET A 1 100 ? -6.175 10.451 9.084 1.00 72.62 100 MET A N 1
ATOM 758 C CA . MET A 1 100 ? -7.534 10.446 9.644 1.00 72.62 100 MET A CA 1
ATOM 759 C C . MET A 1 100 ? -7.542 10.701 11.155 1.00 72.62 100 MET A C 1
ATOM 761 O O . MET A 1 100 ? -8.335 11.516 11.629 1.00 72.62 100 MET A O 1
ATOM 765 N N . ASN A 1 101 ? -6.635 10.071 11.906 1.00 75.69 101 ASN A N 1
ATOM 766 C CA . ASN A 1 101 ? -6.483 10.328 13.339 1.00 75.69 101 ASN A CA 1
ATOM 767 C C . ASN A 1 101 ? -6.044 11.776 13.604 1.00 75.69 101 ASN A C 1
ATOM 769 O O . ASN A 1 101 ? -6.655 12.469 14.419 1.00 75.69 101 ASN A O 1
ATOM 773 N N . ALA A 1 102 ? -5.053 12.267 12.858 1.00 76.94 102 ALA A N 1
ATOM 774 C CA . ALA A 1 102 ? -4.579 13.646 12.926 1.00 76.94 102 ALA A CA 1
ATOM 775 C C . ALA A 1 102 ? -5.710 14.651 12.625 1.00 76.94 102 ALA A C 1
ATOM 777 O O . ALA A 1 102 ? -5.914 15.613 13.366 1.00 76.94 102 ALA A O 1
ATOM 778 N N . PHE A 1 103 ? -6.524 14.396 11.597 1.00 78.00 103 PHE A N 1
ATOM 779 C CA . PHE A 1 103 ? -7.680 15.221 11.257 1.00 78.00 103 PHE A CA 1
ATOM 780 C C . PHE A 1 103 ? -8.767 15.171 12.327 1.00 78.00 103 PHE A C 1
ATOM 782 O O . PHE A 1 103 ? -9.383 16.204 12.589 1.00 78.00 103 PHE A O 1
ATOM 789 N N . ARG A 1 104 ? -8.995 14.024 12.974 1.00 79.00 104 ARG A N 1
ATOM 790 C CA . ARG A 1 104 ? -9.943 13.918 14.090 1.00 79.00 104 ARG A CA 1
ATOM 791 C C . ARG A 1 104 ? -9.490 14.755 15.285 1.00 79.00 104 ARG A C 1
ATOM 793 O O . ARG A 1 104 ? -10.289 15.510 15.825 1.00 79.00 104 ARG A O 1
ATOM 800 N N . ILE A 1 105 ? -8.202 14.715 15.620 1.00 79.75 105 ILE A N 1
ATOM 801 C CA . ILE A 1 105 ? -7.604 15.577 16.651 1.00 79.75 105 ILE A CA 1
ATOM 802 C C . ILE A 1 105 ? -7.729 17.058 16.256 1.00 79.75 105 ILE A C 1
ATOM 804 O O . ILE A 1 105 ? -8.094 17.895 17.081 1.00 79.75 105 ILE A O 1
ATOM 808 N N . SER A 1 106 ? -7.529 17.391 14.975 1.00 80.62 106 SER A N 1
ATOM 809 C CA . SER A 1 106 ? -7.652 18.769 14.477 1.00 80.62 106 SER A CA 1
ATOM 810 C C . SER A 1 106 ? -9.049 19.378 14.665 1.00 80.62 106 SER A C 1
ATOM 812 O O . SER A 1 106 ? -9.179 20.600 14.680 1.00 80.62 106 SER A O 1
ATOM 814 N N . GLN A 1 107 ? -10.100 18.559 14.824 1.00 80.12 107 GLN A N 1
ATOM 815 C CA . GLN A 1 107 ? -11.467 19.048 15.052 1.00 80.12 107 GLN A CA 1
ATOM 816 C C . GLN A 1 107 ? -11.647 19.680 16.438 1.00 80.12 107 GLN A C 1
ATOM 818 O O . GLN A 1 107 ? -12.507 20.545 16.593 1.00 80.12 107 GLN A O 1
ATOM 823 N N . VAL A 1 108 ? -10.823 19.299 17.420 1.00 82.44 108 VAL A N 1
ATOM 824 C CA . VAL A 1 108 ? -10.825 19.905 18.762 1.00 82.44 108 VAL A CA 1
ATOM 825 C C . VAL A 1 108 ? -10.340 21.360 18.694 1.00 82.44 108 VAL A C 1
ATOM 827 O O . VAL A 1 108 ? -10.815 22.229 19.427 1.00 82.44 108 VAL A O 1
ATOM 830 N N . PHE A 1 109 ? -9.452 21.667 17.745 1.00 78.88 109 PHE A N 1
ATOM 831 C CA . PHE A 1 109 ? -8.896 23.000 17.545 1.00 78.88 109 PHE A CA 1
ATOM 832 C C . PHE A 1 109 ? -9.755 23.817 16.567 1.00 78.88 109 PHE A C 1
ATOM 834 O O . PHE A 1 109 ? -9.564 23.797 15.350 1.00 78.88 109 PHE A O 1
ATOM 841 N N . LYS A 1 110 ? -10.711 24.590 17.101 1.00 74.31 110 LYS A N 1
ATOM 842 C CA . LYS A 1 110 ? -11.584 25.467 16.290 1.00 74.31 110 LYS A CA 1
ATOM 843 C C . LYS A 1 110 ? -10.818 26.608 15.597 1.00 74.31 110 LYS A C 1
ATOM 845 O O . LYS A 1 110 ? -11.182 27.021 14.497 1.00 74.31 110 LYS A O 1
ATOM 850 N N . LYS A 1 111 ? -9.743 27.114 16.212 1.00 76.62 111 LYS A N 1
ATOM 851 C CA . LYS A 1 111 ? -8.906 28.204 15.676 1.00 76.62 111 LYS A CA 1
ATOM 852 C C . LYS A 1 111 ? -7.780 27.623 14.811 1.00 76.62 111 LYS A C 1
ATOM 854 O O . LYS A 1 111 ? -7.180 26.622 15.177 1.00 76.62 111 LYS A O 1
ATOM 859 N N . ARG A 1 112 ? -7.467 28.258 13.672 1.00 73.56 112 ARG A N 1
ATOM 860 C CA . ARG A 1 112 ? -6.334 27.905 12.779 1.00 73.56 112 ARG A CA 1
ATOM 861 C C . ARG A 1 112 ? -6.356 26.493 12.162 1.00 73.56 112 ARG A C 1
ATOM 863 O O . ARG A 1 112 ? -5.349 26.073 11.604 1.00 73.56 112 ARG A O 1
ATOM 870 N N . ARG A 1 113 ? -7.501 25.801 12.127 1.00 74.25 113 ARG A N 1
ATOM 871 C CA . ARG A 1 113 ? -7.655 24.470 11.493 1.00 74.25 113 ARG A CA 1
ATOM 872 C C . ARG A 1 113 ? -7.099 24.380 10.059 1.00 74.25 113 ARG A C 1
ATOM 874 O O . ARG A 1 113 ? -6.604 23.335 9.656 1.00 74.25 113 ARG A O 1
ATOM 881 N N . ARG A 1 114 ? -7.129 25.482 9.298 1.00 76.62 114 ARG A N 1
ATOM 882 C CA . ARG A 1 114 ? -6.565 25.564 7.935 1.00 76.62 114 ARG A CA 1
ATOM 883 C C . ARG A 1 114 ? -5.035 25.418 7.884 1.00 76.62 114 ARG A C 1
ATOM 885 O O . ARG A 1 114 ? -4.522 24.989 6.861 1.00 76.62 114 ARG A O 1
ATOM 892 N N . LEU A 1 115 ? -4.323 25.724 8.972 1.00 81.62 115 LEU A N 1
ATOM 893 C CA . LEU A 1 115 ? -2.865 25.563 9.075 1.00 81.62 115 LEU A CA 1
ATOM 894 C C . LEU A 1 115 ? -2.444 24.118 9.376 1.00 81.62 115 LEU A C 1
ATOM 896 O O . LEU A 1 115 ? -1.266 23.795 9.284 1.00 81.62 115 LEU A O 1
ATOM 900 N N . PHE A 1 116 ? -3.389 23.236 9.712 1.00 81.69 116 PHE A N 1
ATOM 901 C CA . PHE A 1 116 ? -3.072 21.859 10.079 1.00 81.69 116 PHE A CA 1
ATOM 902 C C . PHE A 1 116 ? -2.498 21.054 8.906 1.00 81.69 116 PHE A C 1
ATOM 904 O O . PHE A 1 116 ? -1.520 20.336 9.071 1.00 81.69 116 PHE A O 1
ATOM 911 N N . VAL A 1 117 ? -3.068 21.212 7.707 1.00 80.94 117 VAL A N 1
ATOM 912 C CA . VAL A 1 117 ? -2.600 20.528 6.489 1.00 80.94 117 VAL A CA 1
ATOM 913 C C . VAL A 1 117 ? -1.163 20.923 6.113 1.00 80.94 117 VAL A C 1
ATOM 915 O O . VAL A 1 117 ? -0.343 20.018 5.967 1.00 80.94 117 VAL A O 1
ATOM 918 N N . PRO A 1 118 ? -0.805 22.221 5.991 1.00 84.69 118 PRO A N 1
ATOM 919 C CA . PRO A 1 118 ? 0.574 22.592 5.678 1.00 84.69 118 PRO A CA 1
ATOM 920 C C . PRO A 1 118 ? 1.551 22.217 6.800 1.00 84.69 118 PRO A C 1
ATOM 922 O O . PRO A 1 118 ? 2.666 21.803 6.500 1.00 84.69 118 PRO A O 1
ATOM 925 N N . ALA A 1 119 ? 1.141 22.281 8.073 1.00 85.62 119 ALA A N 1
ATOM 926 C CA . ALA A 1 119 ? 1.978 21.830 9.186 1.00 85.62 119 ALA A CA 1
ATOM 927 C C . ALA A 1 119 ? 2.252 20.317 9.133 1.00 85.62 119 ALA A C 1
ATOM 929 O O . ALA A 1 119 ? 3.389 19.897 9.330 1.00 85.62 119 ALA A O 1
ATOM 930 N N . LEU A 1 120 ? 1.238 19.502 8.817 1.00 83.12 120 LEU A N 1
ATOM 931 C CA . LEU A 1 120 ? 1.394 18.057 8.638 1.00 83.12 120 LEU A CA 1
ATOM 932 C C . LEU A 1 120 ? 2.348 17.746 7.478 1.00 83.12 120 LEU A C 1
ATOM 934 O O . LEU A 1 120 ? 3.229 16.902 7.616 1.00 83.12 120 LEU A O 1
ATOM 938 N N . PHE A 1 121 ? 2.203 18.453 6.356 1.00 83.25 121 PHE A N 1
ATOM 939 C CA . PHE A 1 121 ? 3.080 18.289 5.198 1.00 83.25 121 PHE A CA 1
ATOM 940 C C . PHE A 1 121 ? 4.535 18.659 5.524 1.00 83.25 121 PHE A C 1
ATOM 942 O O . PHE A 1 121 ? 5.446 17.885 5.239 1.00 83.25 121 PHE A O 1
ATOM 949 N N . ALA A 1 122 ? 4.754 19.793 6.199 1.00 88.88 122 ALA A N 1
ATOM 950 C CA . ALA A 1 122 ? 6.078 20.204 6.657 1.00 88.88 122 ALA A CA 1
ATOM 951 C C . ALA A 1 122 ? 6.693 19.185 7.629 1.00 88.88 122 ALA A C 1
ATOM 953 O O . ALA A 1 122 ? 7.859 18.825 7.483 1.00 88.88 122 ALA A O 1
ATOM 954 N N . ALA A 1 123 ? 5.907 18.665 8.577 1.00 87.25 123 ALA A N 1
ATOM 955 C CA . ALA A 1 123 ? 6.365 17.648 9.520 1.00 87.25 123 ALA A CA 1
ATOM 956 C C . ALA A 1 123 ? 6.813 16.359 8.812 1.00 87.25 123 ALA A C 1
ATOM 958 O O . ALA A 1 123 ? 7.853 15.808 9.163 1.00 87.25 123 ALA A O 1
ATOM 959 N N . ILE A 1 124 ? 6.076 15.908 7.789 1.00 83.88 124 ILE A N 1
ATOM 960 C CA . ILE A 1 124 ? 6.452 14.736 6.983 1.00 83.88 124 ILE A CA 1
ATOM 961 C C . ILE A 1 124 ? 7.780 14.979 6.255 1.00 83.88 124 ILE A C 1
ATOM 963 O O . ILE A 1 124 ? 8.656 14.119 6.297 1.00 83.88 124 ILE A O 1
ATOM 967 N N . LEU A 1 125 ? 7.961 16.146 5.627 1.00 88.44 125 LEU A N 1
ATOM 968 C CA . LEU A 1 125 ? 9.201 16.478 4.915 1.00 88.44 125 LEU A CA 1
ATOM 969 C C . LEU A 1 125 ? 10.411 16.533 5.851 1.00 88.44 125 LEU A C 1
ATOM 971 O O . LEU A 1 125 ? 11.456 15.967 5.535 1.00 88.44 125 LEU A O 1
ATOM 975 N N . VAL A 1 126 ? 10.261 17.169 7.015 1.00 92.38 126 VAL A N 1
ATOM 976 C CA . VAL A 1 126 ? 11.320 17.228 8.032 1.00 92.38 126 VAL A CA 1
ATOM 977 C C . VAL A 1 126 ? 11.637 15.829 8.550 1.00 92.38 126 VAL A C 1
ATOM 979 O O . VAL A 1 126 ? 12.805 15.458 8.614 1.00 92.38 126 VAL A O 1
ATOM 982 N N . ALA A 1 127 ? 10.621 15.018 8.858 1.00 88.06 127 ALA A N 1
ATOM 983 C CA . ALA A 1 127 ? 10.825 13.640 9.292 1.00 88.06 127 ALA A CA 1
ATOM 984 C C . ALA A 1 127 ? 11.565 12.818 8.225 1.00 88.06 127 ALA A C 1
ATOM 986 O O . ALA A 1 127 ? 12.491 12.079 8.561 1.00 88.06 127 ALA A O 1
ATOM 987 N N . MET A 1 128 ? 11.212 12.980 6.947 1.00 86.38 128 MET A N 1
ATOM 988 C CA . MET A 1 128 ? 11.864 12.291 5.833 1.00 86.38 128 MET A CA 1
ATOM 989 C C . MET A 1 128 ? 13.331 12.715 5.681 1.00 86.38 128 MET A C 1
ATOM 991 O O . MET A 1 128 ? 14.201 11.853 5.573 1.00 86.38 128 MET A O 1
ATOM 995 N N . ALA A 1 129 ? 13.623 14.018 5.749 1.00 92.12 129 ALA A N 1
ATOM 996 C CA . ALA A 1 129 ? 14.985 14.547 5.671 1.00 92.12 129 ALA A CA 1
ATOM 997 C C . ALA A 1 129 ? 15.850 14.106 6.864 1.00 92.12 129 ALA A C 1
ATOM 999 O O . ALA A 1 129 ? 16.948 13.585 6.670 1.00 92.12 129 ALA A O 1
ATOM 1000 N N . CYS A 1 130 ? 15.342 14.245 8.093 1.00 94.12 130 CYS A N 1
ATOM 1001 C CA . CYS A 1 130 ? 16.054 13.837 9.304 1.00 94.12 130 CYS A CA 1
ATOM 1002 C C . CYS A 1 130 ? 16.312 12.327 9.329 1.00 94.12 130 CYS A C 1
ATOM 1004 O O . CYS A 1 130 ? 17.434 11.901 9.593 1.00 94.12 130 CYS A O 1
ATOM 1006 N N . THR A 1 131 ? 15.299 11.511 9.019 1.00 88.94 131 THR A N 1
ATOM 1007 C CA . THR A 1 131 ? 15.448 10.047 9.000 1.00 88.94 131 THR A CA 1
ATOM 1008 C C . THR A 1 131 ? 16.423 9.615 7.912 1.00 88.94 131 THR A C 1
ATOM 1010 O O . THR A 1 131 ? 17.307 8.805 8.179 1.00 88.94 131 THR A O 1
ATOM 1013 N N . GLY A 1 132 ? 16.316 10.193 6.710 1.00 89.25 132 GLY A N 1
ATOM 1014 C CA . GLY A 1 132 ? 17.240 9.920 5.612 1.00 89.25 132 GLY A CA 1
ATOM 1015 C C . GLY A 1 132 ? 18.685 10.253 5.982 1.00 89.25 132 GLY A C 1
ATOM 1016 O O . GLY A 1 132 ? 19.566 9.414 5.817 1.00 89.25 132 GLY A O 1
ATOM 1017 N N . TYR A 1 133 ? 18.920 11.433 6.564 1.00 94.44 133 TYR A N 1
ATOM 1018 C CA . TYR A 1 133 ? 20.246 11.841 7.026 1.00 94.44 133 TYR A CA 1
ATOM 1019 C C . TYR A 1 133 ? 20.808 10.900 8.099 1.00 94.44 133 TYR A C 1
ATOM 1021 O O . TYR A 1 133 ? 21.956 10.469 7.994 1.00 94.44 133 TYR A O 1
ATOM 1029 N N . ILE A 1 134 ? 20.010 10.548 9.115 1.00 91.81 134 ILE A N 1
ATOM 1030 C CA . ILE A 1 134 ? 20.451 9.668 10.206 1.00 91.81 134 ILE A CA 1
ATOM 1031 C C . ILE A 1 134 ? 20.798 8.279 9.670 1.00 91.81 134 ILE A C 1
ATOM 1033 O O . ILE A 1 134 ? 21.890 7.786 9.945 1.00 91.81 134 ILE A O 1
ATOM 1037 N N . VAL A 1 135 ? 19.910 7.657 8.887 1.00 88.56 135 VAL A N 1
ATOM 1038 C CA . VAL A 1 135 ? 20.139 6.308 8.343 1.00 88.56 135 VAL A CA 1
ATOM 1039 C C . VAL A 1 135 ? 21.374 6.291 7.447 1.00 88.56 135 VAL A C 1
ATOM 1041 O O . VAL A 1 135 ? 22.211 5.401 7.582 1.00 88.56 135 VAL A O 1
ATOM 1044 N N . LEU A 1 136 ? 21.529 7.295 6.581 1.00 90.81 136 LEU A N 1
ATOM 1045 C CA . LEU A 1 136 ? 22.660 7.382 5.664 1.00 90.81 136 LEU A CA 1
ATOM 1046 C C . LEU A 1 136 ? 23.982 7.623 6.410 1.00 90.81 136 LEU A C 1
ATOM 1048 O O . LEU A 1 136 ? 24.963 6.927 6.166 1.00 90.81 136 LEU A O 1
ATOM 1052 N N . SER A 1 137 ? 23.999 8.544 7.377 1.00 93.75 137 SER A N 1
ATOM 1053 C CA . SER A 1 137 ? 25.155 8.800 8.248 1.00 93.75 137 SER A CA 1
ATOM 1054 C C . SER A 1 137 ? 25.587 7.544 9.010 1.00 93.75 137 SER A C 1
ATOM 1056 O O . SER A 1 137 ? 26.769 7.199 9.033 1.00 93.75 137 SER A O 1
ATOM 1058 N N . GLN A 1 138 ? 24.629 6.810 9.583 1.00 91.12 138 GLN A N 1
ATOM 1059 C CA . GLN A 1 138 ? 24.905 5.549 10.271 1.00 91.12 138 GLN A CA 1
ATOM 1060 C C . GLN A 1 138 ? 25.435 4.481 9.311 1.00 91.12 138 GLN A C 1
ATOM 1062 O O . GLN A 1 138 ? 26.381 3.771 9.652 1.00 91.12 138 GLN A O 1
ATOM 1067 N N . ALA A 1 139 ? 24.877 4.401 8.101 1.00 89.88 139 ALA A N 1
ATOM 1068 C CA . ALA A 1 139 ? 25.301 3.445 7.087 1.00 89.88 139 ALA A CA 1
ATOM 1069 C C . ALA A 1 139 ? 26.734 3.713 6.608 1.00 89.88 139 ALA A C 1
ATOM 1071 O O . ALA A 1 139 ? 27.483 2.760 6.412 1.00 89.88 139 ALA A O 1
ATOM 1072 N N . TYR A 1 140 ? 27.137 4.982 6.472 1.00 92.12 140 TYR A N 1
ATOM 1073 C CA . TYR A 1 140 ? 28.512 5.346 6.118 1.00 92.12 140 TYR A CA 1
ATOM 1074 C C . TYR A 1 140 ? 29.509 5.122 7.260 1.00 92.12 140 TYR A C 1
ATOM 1076 O O . TYR A 1 140 ? 30.642 4.734 6.997 1.00 92.12 140 TYR A O 1
ATOM 1084 N N . ARG A 1 141 ? 29.113 5.350 8.521 1.00 93.12 141 ARG A N 1
ATOM 1085 C CA . ARG A 1 141 ? 30.014 5.196 9.679 1.00 93.12 141 ARG A CA 1
ATOM 1086 C C . ARG A 1 141 ? 30.237 3.744 10.082 1.00 93.12 141 ARG A C 1
ATOM 1088 O O . ARG A 1 141 ? 31.364 3.359 10.364 1.00 93.12 141 ARG A O 1
ATOM 1095 N N . HIS A 1 142 ? 29.166 2.958 10.136 1.00 89.75 142 HIS A N 1
ATOM 1096 C CA . HIS A 1 142 ? 29.209 1.591 10.662 1.00 89.75 142 HIS A CA 1
ATOM 1097 C C . HIS A 1 142 ? 29.108 0.530 9.567 1.00 89.75 142 HIS A C 1
ATOM 1099 O O . HIS A 1 142 ? 29.331 -0.643 9.843 1.00 89.75 142 HIS A O 1
ATOM 1105 N N . GLY A 1 143 ? 28.790 0.917 8.330 1.00 87.94 143 GLY A N 1
ATOM 1106 C CA . GLY A 1 143 ? 28.458 -0.006 7.253 1.00 87.94 143 GLY A CA 1
ATOM 1107 C C . GLY A 1 143 ? 27.014 -0.494 7.366 1.00 87.94 143 GLY A C 1
ATOM 1108 O O . GLY A 1 143 ? 26.621 -1.098 8.362 1.00 87.94 143 GLY A O 1
ATOM 1109 N N . ALA A 1 144 ? 26.226 -0.310 6.305 1.00 83.81 144 ALA A N 1
ATOM 1110 C CA . ALA A 1 144 ? 24.853 -0.830 6.210 1.00 83.81 144 ALA A CA 1
ATOM 1111 C C . ALA A 1 144 ? 24.753 -2.359 6.408 1.00 83.81 144 ALA A C 1
ATOM 1113 O O . ALA A 1 144 ? 23.688 -2.885 6.738 1.00 83.81 144 ALA A O 1
ATOM 1114 N N . VAL A 1 145 ? 25.861 -3.076 6.190 1.00 84.56 145 VAL A N 1
ATOM 1115 C CA . VAL A 1 145 ? 25.967 -4.527 6.395 1.00 84.56 145 VAL A CA 1
ATOM 1116 C C . VAL A 1 145 ? 25.985 -4.940 7.862 1.00 84.56 145 VAL A C 1
ATOM 1118 O O . VAL A 1 145 ? 25.524 -6.029 8.181 1.00 84.56 145 VAL A O 1
ATOM 1121 N N . ASN A 1 146 ? 26.434 -4.048 8.745 1.00 87.25 146 ASN A N 1
ATOM 1122 C CA . ASN A 1 146 ? 26.633 -4.326 10.166 1.00 87.25 146 ASN A CA 1
ATOM 1123 C C . ASN A 1 146 ? 25.430 -3.921 11.030 1.00 87.25 146 ASN A C 1
ATOM 1125 O O . ASN A 1 146 ? 25.499 -3.963 12.257 1.00 87.25 146 ASN A O 1
ATOM 1129 N N . PHE A 1 147 ? 24.326 -3.491 10.417 1.00 86.38 147 PHE A N 1
ATOM 1130 C CA . PHE A 1 147 ? 23.116 -3.153 11.158 1.00 86.38 147 PHE A CA 1
ATOM 1131 C C . PHE A 1 147 ? 22.488 -4.422 11.740 1.00 86.38 147 PHE A C 1
ATOM 1133 O O . PHE A 1 147 ? 22.301 -5.404 11.027 1.00 86.38 147 PHE A O 1
ATOM 1140 N N . GLY A 1 148 ? 22.122 -4.384 13.028 1.00 84.12 148 GLY A N 1
ATOM 1141 C CA . GLY A 1 148 ? 21.505 -5.529 13.711 1.00 84.12 148 GLY A CA 1
ATOM 1142 C C . GLY A 1 148 ? 20.178 -5.970 13.081 1.00 84.12 148 GLY A C 1
ATOM 1143 O O . GLY A 1 148 ? 19.879 -7.160 13.050 1.00 84.12 148 GLY A O 1
ATOM 1144 N N . ASP A 1 149 ? 19.416 -5.025 12.521 1.00 83.00 149 ASP A N 1
ATOM 1145 C CA . ASP A 1 149 ? 18.281 -5.316 11.644 1.00 83.00 149 ASP A CA 1
ATOM 1146 C C . ASP A 1 149 ? 18.635 -4.949 10.196 1.00 83.00 149 ASP A C 1
ATOM 1148 O O . ASP A 1 149 ? 18.717 -3.776 9.823 1.00 83.00 149 ASP A O 1
ATOM 1152 N N . THR A 1 150 ? 18.855 -5.972 9.372 1.00 84.19 150 THR A N 1
ATOM 1153 C CA . THR A 1 150 ? 19.206 -5.815 7.953 1.00 84.19 150 THR A CA 1
ATOM 1154 C C . THR A 1 150 ? 17.982 -5.684 7.050 1.00 84.19 150 THR A C 1
ATOM 1156 O O . THR A 1 150 ? 18.121 -5.325 5.875 1.00 84.19 150 THR A O 1
ATOM 1159 N N . TRP A 1 151 ? 16.776 -5.948 7.564 1.00 82.69 151 TRP A N 1
ATOM 1160 C CA . TRP A 1 151 ? 15.554 -5.921 6.771 1.00 82.69 151 TRP A CA 1
ATOM 1161 C C . TRP A 1 151 ? 15.303 -4.563 6.088 1.00 82.69 151 TRP A C 1
ATOM 1163 O O . TRP A 1 151 ? 15.177 -4.554 4.858 1.00 82.69 151 TRP A O 1
ATOM 1173 N N . PRO A 1 152 ? 15.299 -3.413 6.799 1.00 80.62 152 PRO A N 1
ATOM 1174 C CA . PRO A 1 152 ? 14.936 -2.131 6.191 1.00 80.62 152 PRO A CA 1
ATOM 1175 C C . PRO A 1 152 ? 15.995 -1.585 5.226 1.00 80.62 152 PRO A C 1
ATOM 1177 O O . PRO A 1 152 ? 15.652 -0.861 4.295 1.00 80.62 152 PRO A O 1
ATOM 1180 N N . VAL A 1 153 ? 17.272 -1.922 5.429 1.00 82.50 153 VAL A N 1
ATOM 1181 C CA . VAL A 1 153 ? 18.386 -1.327 4.668 1.00 82.50 153 VAL A CA 1
ATOM 1182 C C . VAL A 1 153 ? 18.867 -2.225 3.530 1.00 82.50 153 VAL A C 1
ATOM 1184 O O . VAL A 1 153 ? 19.363 -1.722 2.527 1.00 82.50 153 VAL A O 1
ATOM 1187 N N . GLN A 1 154 ? 18.702 -3.545 3.640 1.00 84.62 154 GLN A N 1
ATOM 1188 C CA . GLN A 1 154 ? 19.200 -4.484 2.633 1.00 84.62 154 GLN A CA 1
ATOM 1189 C C . GLN A 1 154 ? 18.095 -5.306 1.989 1.00 84.62 154 GLN A C 1
ATOM 1191 O O . GLN A 1 154 ? 17.985 -5.317 0.765 1.00 84.62 154 GLN A O 1
ATOM 1196 N N . GLN A 1 155 ? 17.304 -6.025 2.787 1.00 86.69 155 GLN A N 1
ATOM 1197 C CA . GLN A 1 155 ? 16.366 -7.010 2.242 1.00 86.69 155 GLN A CA 1
ATOM 1198 C C . GLN A 1 155 ? 15.251 -6.323 1.458 1.00 86.69 155 GLN A C 1
ATOM 1200 O O . GLN A 1 155 ? 14.924 -6.741 0.352 1.00 86.69 155 GLN A O 1
ATOM 1205 N N . LEU A 1 156 ? 14.721 -5.232 2.004 1.00 85.94 156 LEU A N 1
ATOM 1206 C CA . LEU A 1 156 ? 13.593 -4.512 1.438 1.00 85.94 156 LEU A CA 1
ATOM 1207 C C . LEU A 1 156 ? 13.933 -3.797 0.109 1.00 85.94 156 LEU A C 1
ATOM 1209 O O . LEU A 1 156 ? 13.210 -4.013 -0.869 1.00 85.94 156 LEU A O 1
ATOM 1213 N N . PRO A 1 157 ? 15.051 -3.044 -0.019 1.00 87.44 157 PRO A N 1
ATOM 1214 C CA . PRO A 1 157 ? 15.469 -2.516 -1.319 1.00 87.44 157 PRO A CA 1
ATOM 1215 C C . PRO A 1 157 ? 15.780 -3.618 -2.337 1.00 87.44 157 PRO A C 1
ATOM 1217 O O . PRO A 1 157 ? 15.343 -3.520 -3.483 1.00 87.44 157 PRO A O 1
ATOM 1220 N N . LYS A 1 158 ? 16.479 -4.690 -1.928 1.00 90.50 158 LYS A N 1
ATOM 1221 C CA . LYS A 1 158 ? 16.784 -5.826 -2.817 1.00 90.50 158 LYS A CA 1
ATOM 1222 C C . LYS A 1 158 ? 15.512 -6.504 -3.324 1.00 90.50 158 LYS A C 1
ATOM 1224 O O . LYS A 1 158 ? 15.432 -6.789 -4.511 1.00 90.50 158 LYS A O 1
ATOM 1229 N N . ALA A 1 159 ? 14.516 -6.717 -2.465 1.00 89.44 159 ALA A N 1
ATOM 1230 C CA . ALA A 1 159 ? 13.229 -7.283 -2.860 1.00 89.44 159 ALA A CA 1
ATOM 1231 C C . ALA A 1 159 ? 12.478 -6.361 -3.833 1.00 89.44 159 ALA A C 1
ATOM 1233 O O . ALA A 1 159 ? 11.960 -6.823 -4.845 1.00 89.44 159 ALA A O 1
ATOM 1234 N N . THR A 1 160 ? 12.479 -5.050 -3.575 1.00 90.50 160 THR A N 1
ATOM 1235 C CA . THR A 1 160 ? 11.771 -4.064 -4.407 1.00 90.50 160 THR A CA 1
ATOM 1236 C C . THR A 1 160 ? 12.374 -3.951 -5.807 1.00 90.50 160 THR A C 1
ATOM 1238 O O . THR A 1 160 ? 11.658 -4.024 -6.805 1.00 90.50 160 THR A O 1
ATOM 1241 N N . PHE A 1 161 ? 13.695 -3.783 -5.901 1.00 92.06 161 PHE A N 1
ATOM 1242 C CA . PHE A 1 161 ? 14.374 -3.691 -7.195 1.00 92.06 161 PHE A CA 1
ATOM 1243 C C . PHE A 1 161 ? 14.502 -5.052 -7.881 1.00 92.06 161 PHE A C 1
ATOM 1245 O O . PHE A 1 161 ? 14.452 -5.108 -9.106 1.00 92.06 161 PHE A O 1
ATOM 1252 N N . GLY A 1 162 ? 14.590 -6.140 -7.114 1.00 93.00 162 GLY A N 1
ATOM 1253 C CA . GLY A 1 162 ? 14.502 -7.503 -7.630 1.00 93.00 162 GLY A CA 1
ATOM 1254 C C . GLY A 1 162 ? 13.153 -7.778 -8.292 1.00 93.00 162 GLY A C 1
ATOM 1255 O O . GLY A 1 162 ? 13.118 -8.348 -9.376 1.00 93.00 162 GLY A O 1
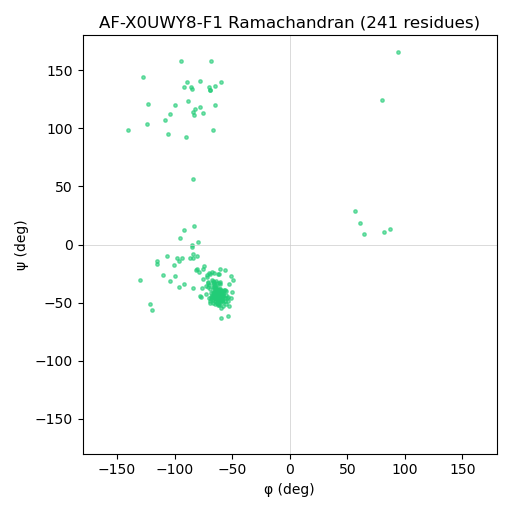ATOM 1256 N N . GLU A 1 163 ? 12.049 -7.295 -7.715 1.00 91.00 163 GLU A N 1
ATOM 1257 C CA . GLU A 1 163 ? 10.736 -7.371 -8.365 1.00 91.00 163 GLU A CA 1
ATOM 1258 C C . GLU A 1 163 ? 10.655 -6.532 -9.639 1.00 91.00 163 GLU A C 1
ATOM 1260 O O . GLU A 1 163 ? 10.172 -7.013 -10.663 1.00 91.00 163 GLU A O 1
ATOM 1265 N N . ALA A 1 164 ? 11.188 -5.309 -9.627 1.00 92.56 164 ALA A N 1
ATOM 1266 C CA . ALA A 1 164 ? 11.255 -4.504 -10.843 1.00 92.56 164 ALA A CA 1
ATOM 1267 C C . ALA A 1 164 ? 12.066 -5.209 -11.945 1.00 92.56 164 ALA A C 1
ATOM 1269 O O . ALA A 1 164 ? 11.617 -5.272 -13.090 1.00 92.56 164 ALA A O 1
ATOM 1270 N N . GLN A 1 165 ? 13.225 -5.780 -11.600 1.00 93.62 165 GLN A N 1
ATOM 1271 C CA . GLN A 1 165 ? 14.056 -6.560 -12.516 1.00 93.62 165 GLN A CA 1
ATOM 1272 C C . GLN A 1 165 ? 13.306 -7.782 -13.055 1.00 93.62 165 GLN A C 1
ATOM 1274 O O . GLN A 1 165 ? 13.302 -8.002 -14.264 1.00 93.62 165 GLN A O 1
ATOM 1279 N N . ARG A 1 166 ? 12.622 -8.534 -12.186 1.00 92.56 166 ARG A N 1
ATOM 1280 C CA . ARG A 1 166 ? 11.823 -9.701 -12.571 1.00 92.56 166 ARG A CA 1
ATOM 1281 C C . ARG A 1 166 ? 10.774 -9.337 -13.625 1.00 92.56 166 ARG A C 1
ATOM 1283 O O . ARG A 1 166 ? 10.674 -10.003 -14.653 1.00 92.56 166 ARG A O 1
ATOM 1290 N N . ILE A 1 167 ? 10.024 -8.257 -13.393 1.00 91.06 167 ILE A N 1
ATOM 1291 C CA . ILE A 1 167 ? 8.992 -7.768 -14.322 1.00 91.06 167 ILE A CA 1
ATOM 1292 C C . ILE A 1 167 ? 9.621 -7.335 -15.654 1.00 91.06 167 ILE A C 1
ATOM 1294 O 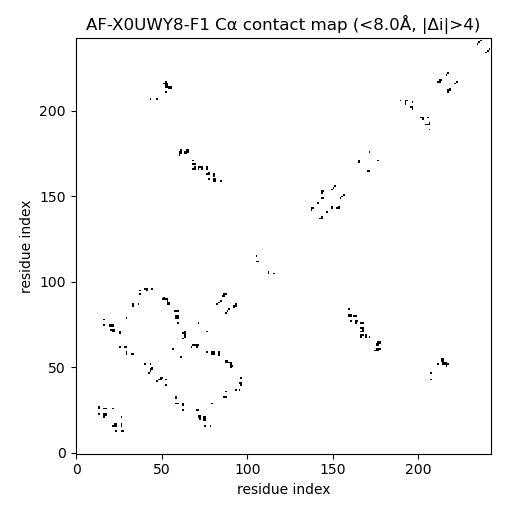O . ILE A 1 167 ? 9.081 -7.634 -16.717 1.00 91.06 167 ILE A O 1
ATOM 1298 N N . ILE A 1 168 ? 10.773 -6.654 -15.614 1.00 91.94 168 ILE A N 1
ATOM 1299 C CA . ILE A 1 168 ? 11.508 -6.209 -16.811 1.00 91.94 168 ILE A CA 1
ATOM 1300 C C . ILE A 1 168 ? 12.010 -7.395 -17.645 1.00 91.94 168 ILE A C 1
ATOM 1302 O O . ILE A 1 168 ? 11.994 -7.321 -18.876 1.00 91.94 168 ILE A O 1
ATOM 1306 N N . ASN A 1 169 ? 12.437 -8.470 -16.984 1.00 91.94 169 ASN A N 1
ATOM 1307 C CA . ASN A 1 169 ? 12.942 -9.689 -17.612 1.00 91.94 169 ASN A CA 1
ATOM 1308 C C . ASN A 1 169 ? 11.835 -10.678 -18.011 1.00 91.94 169 ASN A C 1
ATOM 1310 O O . ASN A 1 169 ? 12.141 -11.735 -18.559 1.00 91.94 169 ASN A O 1
ATOM 1314 N N . PHE A 1 170 ? 10.561 -10.355 -17.757 1.00 86.31 170 PHE A N 1
ATOM 1315 C CA . PHE A 1 170 ? 9.414 -11.246 -17.980 1.00 86.31 170 PHE A CA 1
ATOM 1316 C C . PHE A 1 170 ? 9.528 -12.588 -17.233 1.00 86.31 170 PHE A C 1
ATOM 1318 O O . PHE A 1 170 ? 8.995 -13.616 -17.657 1.00 86.31 170 PHE A O 1
ATOM 1325 N N . GLU A 1 171 ? 10.222 -12.588 -16.096 1.00 85.38 171 GLU A N 1
ATOM 1326 C CA . GLU A 1 171 ? 10.415 -13.776 -15.276 1.00 85.38 171 GLU A CA 1
ATOM 1327 C C . GLU A 1 171 ? 9.125 -14.090 -14.511 1.00 85.38 171 GLU A C 1
ATOM 1329 O O . GLU A 1 171 ? 8.688 -13.355 -13.625 1.00 85.38 171 GLU A O 1
ATOM 1334 N N . SER A 1 172 ? 8.490 -15.212 -14.842 1.00 75.81 172 SER A N 1
ATOM 1335 C CA . SER A 1 172 ? 7.285 -15.656 -14.142 1.00 75.81 172 SER A CA 1
ATOM 1336 C C . SER A 1 172 ? 7.644 -16.395 -12.856 1.00 75.81 172 SER A C 1
ATOM 1338 O O . SER A 1 172 ? 8.206 -17.487 -12.889 1.00 75.81 172 SER A O 1
ATOM 1340 N N . THR A 1 173 ? 7.235 -15.846 -11.720 1.00 77.88 173 THR A N 1
ATOM 1341 C CA . THR A 1 173 ? 7.256 -16.530 -10.419 1.00 77.88 173 THR A CA 1
ATOM 1342 C C . THR A 1 173 ? 5.907 -17.187 -10.127 1.00 77.88 173 THR A C 1
ATOM 1344 O O . THR A 1 173 ? 4.879 -16.750 -10.647 1.00 77.88 173 THR A O 1
ATOM 1347 N N . PRO A 1 174 ? 5.846 -18.200 -9.242 1.00 76.25 174 PRO A N 1
ATOM 1348 C CA . PRO A 1 174 ? 4.570 -18.735 -8.785 1.00 76.25 174 PRO A CA 1
ATOM 1349 C C . PRO A 1 174 ? 3.634 -17.644 -8.255 1.00 76.25 174 PRO A C 1
ATOM 1351 O O . PRO A 1 174 ? 2.441 -17.748 -8.480 1.00 76.25 174 PRO A O 1
ATOM 1354 N N . HIS A 1 175 ? 4.159 -16.588 -7.625 1.00 73.25 175 HIS A N 1
ATOM 1355 C CA . HIS A 1 175 ? 3.378 -15.494 -7.034 1.00 73.25 175 HIS A CA 1
ATOM 1356 C C . HIS A 1 175 ? 2.860 -14.448 -8.033 1.00 73.25 175 HIS A C 1
ATOM 1358 O O . HIS A 1 175 ? 1.865 -13.790 -7.749 1.00 73.25 175 HIS A O 1
ATOM 1364 N N . SER A 1 176 ? 3.495 -14.304 -9.199 1.00 72.38 176 SER A N 1
ATOM 1365 C CA . SER A 1 176 ? 3.043 -13.384 -10.259 1.00 72.38 176 SER A CA 1
ATOM 1366 C C . SER A 1 176 ? 1.961 -13.985 -11.152 1.00 72.38 176 SER A C 1
ATOM 1368 O O . SER A 1 176 ? 1.362 -13.277 -11.952 1.00 72.38 176 SER A O 1
ATOM 1370 N N . ARG A 1 177 ? 1.665 -15.282 -11.014 1.00 80.94 177 ARG A N 1
ATOM 1371 C CA . ARG A 1 177 ? 0.588 -15.937 -11.760 1.00 80.94 177 ARG A CA 1
ATOM 1372 C C . ARG A 1 177 ? -0.748 -15.741 -11.059 1.00 80.94 177 ARG A C 1
ATOM 1374 O O . ARG A 1 177 ? -0.881 -15.977 -9.858 1.00 80.94 177 ARG A O 1
ATOM 1381 N N . PHE A 1 178 ? -1.769 -15.380 -11.828 1.00 84.06 178 PHE A N 1
ATOM 1382 C CA . PHE A 1 178 ? -3.129 -15.357 -11.314 1.00 84.06 178 PHE A CA 1
ATOM 1383 C C . PHE A 1 178 ? -3.702 -16.771 -11.245 1.00 84.06 178 PHE A C 1
ATOM 1385 O O . PHE A 1 178 ? -3.876 -17.448 -12.259 1.00 84.06 178 PHE A O 1
ATOM 1392 N N . TYR A 1 179 ? -4.041 -17.209 -10.036 1.00 86.44 179 TYR A N 1
ATOM 1393 C CA . TYR A 1 179 ? -4.731 -18.474 -9.824 1.00 86.44 179 TYR A CA 1
ATOM 1394 C C . TYR A 1 179 ? -6.205 -18.223 -9.523 1.00 86.44 179 TYR A C 1
ATOM 1396 O O . TYR A 1 179 ? -6.571 -17.752 -8.443 1.00 86.44 179 TYR A O 1
ATOM 1404 N N . LEU A 1 180 ? -7.064 -18.628 -10.458 1.00 88.56 180 LEU A N 1
ATOM 1405 C CA . LEU A 1 180 ? -8.509 -18.450 -10.334 1.00 88.56 180 LEU A CA 1
ATOM 1406 C C . LEU A 1 180 ? -9.089 -19.177 -9.110 1.00 88.56 180 LEU A C 1
ATOM 1408 O O . LEU A 1 180 ? -9.957 -18.643 -8.426 1.00 88.56 180 LEU A O 1
ATOM 1412 N N . ARG A 1 181 ? -8.585 -20.379 -8.796 1.00 90.38 181 ARG A N 1
ATOM 1413 C CA . ARG A 1 181 ? -9.058 -21.189 -7.660 1.00 90.38 181 ARG A CA 1
ATOM 1414 C C . ARG A 1 181 ? -8.895 -20.472 -6.307 1.00 90.38 181 ARG A C 1
ATOM 1416 O O . ARG A 1 181 ? -9.919 -20.173 -5.700 1.00 90.38 181 ARG A O 1
ATOM 1423 N N . PRO A 1 182 ? -7.685 -20.135 -5.821 1.00 87.12 182 PRO A N 1
ATOM 1424 C CA . PRO A 1 182 ? -7.534 -19.438 -4.543 1.00 87.12 182 PRO A CA 1
ATOM 1425 C C . PRO A 1 182 ? -8.166 -18.041 -4.552 1.00 87.12 182 PRO A C 1
ATOM 1427 O O . PRO A 1 182 ? -8.704 -17.627 -3.528 1.00 87.12 182 PRO A O 1
ATOM 1430 N N . PHE A 1 183 ? -8.185 -17.342 -5.694 1.00 88.62 183 PHE A N 1
ATOM 1431 C CA . PHE A 1 183 ? -8.902 -16.071 -5.812 1.00 88.62 183 PHE A CA 1
ATOM 1432 C C . PHE A 1 183 ? -10.407 -16.241 -5.556 1.00 88.62 183 PHE A C 1
ATOM 1434 O O . PHE A 1 183 ? -10.970 -15.550 -4.710 1.00 88.62 183 PHE A O 1
ATOM 1441 N N . SER A 1 184 ? -11.048 -17.206 -6.224 1.00 90.94 184 SER A N 1
ATOM 1442 C CA . SER A 1 184 ? -12.474 -17.505 -6.045 1.00 90.94 184 SER A CA 1
ATOM 1443 C C . SER A 1 184 ? -12.802 -17.927 -4.611 1.00 90.94 184 SER A C 1
ATOM 1445 O O . SER A 1 184 ? -13.778 -17.439 -4.048 1.00 90.94 184 SER A O 1
ATOM 1447 N N . ILE A 1 185 ? -11.946 -18.735 -3.975 1.00 92.75 185 ILE A N 1
ATOM 1448 C CA . ILE A 1 185 ? -12.087 -19.119 -2.562 1.00 92.75 185 ILE A CA 1
ATOM 1449 C C . ILE A 1 185 ? -12.011 -17.886 -1.658 1.00 92.75 185 ILE A C 1
ATOM 1451 O O . ILE A 1 185 ? -12.827 -17.742 -0.751 1.00 92.75 185 ILE A O 1
ATOM 1455 N N . GLY A 1 186 ? -11.075 -16.969 -1.919 1.00 88.81 186 GLY A N 1
ATOM 1456 C CA . GLY A 1 186 ? -10.959 -15.709 -1.186 1.00 88.81 186 GLY A CA 1
ATOM 1457 C C . GLY A 1 186 ? -12.199 -14.824 -1.331 1.00 88.81 186 GLY A C 1
ATOM 1458 O O . GLY A 1 186 ? -12.724 -14.339 -0.329 1.00 88.81 186 GLY A O 1
ATOM 1459 N N . VAL A 1 187 ? -12.704 -14.648 -2.557 1.00 90.81 187 VAL A N 1
ATOM 1460 C CA . VAL A 1 187 ? -13.900 -13.836 -2.839 1.00 90.81 187 VAL A CA 1
ATOM 1461 C C . VAL A 1 187 ? -15.143 -14.446 -2.198 1.00 90.81 187 VAL A C 1
ATOM 1463 O O . VAL A 1 187 ? -15.856 -13.754 -1.473 1.00 90.81 187 VAL A O 1
ATOM 1466 N N . VAL A 1 188 ? -15.394 -15.739 -2.417 1.00 94.06 188 VAL A N 1
ATOM 1467 C CA . VAL A 1 188 ? -16.562 -16.438 -1.864 1.00 94.06 188 VAL A CA 1
ATOM 1468 C C . VAL A 1 188 ? -16.470 -16.518 -0.345 1.00 94.06 188 VAL A C 1
ATOM 1470 O O . VAL A 1 188 ? -17.449 -16.222 0.336 1.00 94.06 188 VAL A O 1
ATOM 1473 N N . GLY A 1 189 ? -15.304 -16.851 0.209 1.00 91.19 189 GLY A N 1
ATOM 1474 C CA . GLY A 1 189 ? -15.094 -16.941 1.652 1.00 91.19 189 GLY A CA 1
ATOM 1475 C C . GLY A 1 189 ? -15.287 -15.596 2.350 1.00 91.19 189 GLY A C 1
ATOM 1476 O O . GLY A 1 189 ? -16.075 -15.489 3.291 1.00 91.19 189 GLY A O 1
ATOM 1477 N N . MET A 1 190 ? -14.632 -14.540 1.857 1.00 89.62 190 MET A N 1
ATOM 1478 C CA . MET A 1 190 ? -14.769 -13.201 2.433 1.00 89.62 190 MET A CA 1
ATOM 1479 C C . MET A 1 190 ? -16.180 -12.637 2.227 1.00 89.62 190 MET A C 1
ATOM 1481 O O . MET A 1 190 ? -16.752 -12.075 3.160 1.00 89.62 190 MET A O 1
ATOM 1485 N N . GLY A 1 191 ? -16.771 -12.834 1.045 1.00 90.69 191 GLY A N 1
ATOM 1486 C CA . GLY A 1 191 ? -18.144 -12.428 0.743 1.00 90.69 191 GLY A CA 1
ATOM 1487 C C . GLY A 1 191 ? -19.162 -13.106 1.658 1.00 90.69 191 GLY A C 1
ATOM 1488 O O . GLY A 1 191 ? -20.009 -12.431 2.240 1.00 90.69 191 GLY A O 1
ATOM 1489 N N . SER A 1 192 ? -19.015 -14.414 1.878 1.00 90.56 192 SER A N 1
ATOM 1490 C CA . SER A 1 192 ? -19.873 -15.188 2.782 1.00 90.56 192 SER A CA 1
ATOM 1491 C C . SER A 1 192 ? -19.749 -14.706 4.226 1.00 90.56 192 SER A C 1
ATOM 1493 O O . SER A 1 192 ? -20.761 -14.503 4.888 1.00 90.56 192 SER A O 1
ATOM 1495 N N . LEU A 1 193 ? -18.531 -14.440 4.713 1.00 88.94 193 LEU A N 1
ATOM 1496 C CA . LEU A 1 193 ? -18.321 -13.899 6.061 1.00 88.94 193 LEU A CA 1
ATOM 1497 C C . LEU A 1 193 ? -18.933 -12.507 6.232 1.00 88.94 193 LEU A C 1
ATOM 1499 O O . LEU A 1 193 ? -19.545 -12.220 7.262 1.00 88.94 193 LEU A O 1
ATOM 1503 N N . MET A 1 194 ? -18.778 -11.637 5.233 1.00 88.19 194 MET A N 1
ATOM 1504 C CA . MET A 1 194 ? -19.382 -10.305 5.256 1.00 88.19 194 MET A CA 1
ATOM 1505 C C . MET A 1 194 ? -20.911 -10.384 5.228 1.00 88.19 194 MET A C 1
ATOM 1507 O O . MET A 1 194 ? -21.561 -9.660 5.980 1.00 88.19 194 MET A O 1
ATOM 1511 N N . PHE A 1 195 ? -21.478 -11.288 4.426 1.00 90.56 195 PHE A N 1
ATOM 1512 C CA . PHE A 1 195 ? -22.919 -11.519 4.343 1.00 90.56 195 PHE A CA 1
ATOM 1513 C C . PHE A 1 195 ? -23.490 -12.103 5.642 1.00 90.56 195 PHE A C 1
ATOM 1515 O O . PHE A 1 195 ? -24.455 -11.565 6.184 1.00 90.56 195 PHE A O 1
ATOM 1522 N N . MET A 1 196 ? -22.856 -13.139 6.203 1.00 90.06 196 MET A N 1
ATOM 1523 C CA . MET A 1 196 ? -23.254 -13.729 7.486 1.00 90.06 196 MET A CA 1
ATOM 1524 C C . MET A 1 196 ? -23.221 -12.695 8.605 1.00 90.06 196 MET A C 1
ATOM 1526 O O . MET A 1 196 ? -24.180 -12.589 9.360 1.00 90.06 196 MET A O 1
ATOM 1530 N N . ARG A 1 197 ? -22.175 -11.865 8.671 1.00 84.44 197 ARG A N 1
ATOM 1531 C CA . ARG A 1 197 ? -22.083 -10.800 9.676 1.00 84.44 197 ARG A CA 1
ATOM 1532 C C . ARG A 1 197 ? -23.130 -9.701 9.479 1.00 84.44 197 ARG A C 1
ATOM 1534 O O . ARG A 1 197 ? -23.584 -9.122 10.460 1.00 84.44 197 ARG A O 1
ATOM 1541 N N . ALA A 1 198 ? -23.504 -9.398 8.236 1.00 86.31 198 ALA A N 1
ATOM 1542 C CA . ALA A 1 198 ? -24.563 -8.434 7.949 1.00 86.31 198 ALA A CA 1
ATOM 1543 C C . ALA A 1 198 ? -25.956 -8.969 8.324 1.00 86.31 198 ALA A C 1
ATOM 1545 O O . ALA A 1 198 ? -26.816 -8.190 8.725 1.00 86.31 198 ALA A O 1
ATOM 1546 N N . ARG A 1 199 ? -26.182 -10.287 8.210 1.00 89.88 199 ARG A N 1
ATOM 1547 C CA . ARG A 1 199 ? -27.487 -10.919 8.463 1.00 89.88 199 ARG A CA 1
ATOM 1548 C C . ARG A 1 199 ? -27.680 -11.414 9.899 1.00 89.88 199 ARG A C 1
ATOM 1550 O O . ARG A 1 199 ? -28.811 -11.391 10.391 1.00 89.88 199 ARG A O 1
ATOM 1557 N N . PHE A 1 200 ? -26.609 -11.875 10.542 1.00 87.38 200 PHE A N 1
ATOM 1558 C CA . PHE A 1 200 ? -26.614 -12.516 11.854 1.00 87.38 200 PHE A CA 1
ATOM 1559 C C . PHE A 1 200 ? -25.680 -11.779 12.818 1.00 87.38 200 PHE A C 1
ATOM 1561 O O . PHE A 1 200 ? -24.463 -11.952 12.796 1.00 87.38 200 PHE A O 1
ATOM 1568 N N . TYR A 1 201 ? -26.264 -10.993 13.723 1.00 78.44 201 TYR A N 1
ATOM 1569 C CA . TYR A 1 201 ? -25.515 -10.236 14.733 1.00 78.44 201 TYR A CA 1
ATOM 1570 C C . TYR A 1 201 ? -24.716 -11.116 15.706 1.00 78.44 201 TYR A C 1
ATOM 1572 O O . TYR A 1 201 ? -23.717 -10.662 16.256 1.00 78.44 201 TYR A O 1
ATOM 1580 N N . TRP A 1 202 ? -25.137 -12.368 15.909 1.00 84.25 202 TRP A N 1
ATOM 1581 C CA . TRP A 1 202 ? -24.492 -13.319 16.820 1.00 84.25 202 TRP A CA 1
ATOM 1582 C C . TRP A 1 202 ? -23.310 -14.074 16.190 1.00 84.25 202 TRP A C 1
ATOM 1584 O O . TRP A 1 202 ? -22.671 -14.875 16.868 1.00 84.25 202 TRP A O 1
ATOM 1594 N N . TRP A 1 203 ? -23.010 -13.845 14.905 1.00 80.94 203 TRP A N 1
ATOM 1595 C CA . TRP A 1 203 ? -21.969 -14.589 14.201 1.00 80.94 203 TRP A CA 1
ATOM 1596 C C . TRP A 1 203 ? -20.572 -14.312 14.795 1.00 80.94 203 TRP A C 1
ATOM 1598 O O . TRP A 1 203 ? -20.116 -13.164 14.773 1.00 80.94 203 TRP A O 1
ATOM 1608 N N . PRO A 1 204 ? -19.855 -15.338 15.296 1.00 78.44 204 PRO A N 1
ATOM 1609 C CA . PRO A 1 204 ? -18.637 -15.134 16.082 1.00 78.44 204 PRO A CA 1
ATOM 1610 C C . PRO A 1 204 ? -17.393 -14.874 15.221 1.00 78.44 204 PRO A C 1
ATOM 1612 O O . PRO A 1 204 ? -16.413 -14.305 15.702 1.00 78.44 204 PRO A O 1
ATOM 1615 N N . ILE A 1 205 ? -17.403 -15.288 13.947 1.00 80.56 205 ILE A N 1
ATOM 1616 C CA . ILE A 1 205 ? -16.219 -15.200 13.085 1.00 80.56 205 ILE A CA 1
ATOM 1617 C C . ILE A 1 205 ? -16.136 -13.811 12.469 1.00 80.56 205 ILE A C 1
ATOM 1619 O O . ILE A 1 205 ? -16.939 -13.420 11.617 1.00 80.56 205 ILE A O 1
ATOM 1623 N N . HIS A 1 206 ? -15.104 -13.073 12.862 1.00 78.50 206 HIS A N 1
ATOM 1624 C CA . HIS A 1 206 ? -14.876 -11.742 12.339 1.00 78.50 206 HIS A CA 1
ATOM 1625 C C . HIS A 1 206 ? -14.031 -11.779 11.057 1.00 78.50 206 HIS A C 1
ATOM 1627 O O . HIS A 1 206 ? -12.880 -12.211 11.065 1.00 78.50 206 HIS A O 1
ATOM 1633 N N . SER A 1 207 ? -14.568 -11.214 9.970 1.00 79.12 207 SER A N 1
ATOM 1634 C CA . SER A 1 207 ? -13.868 -11.009 8.686 1.00 79.12 207 SER A CA 1
ATOM 1635 C C . SER A 1 207 ? -12.498 -10.319 8.812 1.00 79.12 207 SER A C 1
ATOM 1637 O O . SER A 1 207 ? -11.613 -10.527 7.988 1.00 79.12 207 SER A O 1
ATOM 1639 N N . LEU A 1 208 ? -12.306 -9.504 9.855 1.00 78.44 208 LEU A N 1
ATOM 1640 C CA . LEU A 1 208 ? -11.038 -8.840 10.147 1.00 78.44 208 LEU A CA 1
ATOM 1641 C C . LEU A 1 208 ? -9.955 -9.792 10.633 1.00 78.44 208 LEU A C 1
ATOM 1643 O O . LEU A 1 208 ? -8.800 -9.616 10.256 1.00 78.44 208 LEU A O 1
ATOM 1647 N N . GLY A 1 209 ? -10.332 -10.804 11.416 1.00 76.38 209 GLY A N 1
ATOM 1648 C CA . GLY A 1 209 ? -9.414 -11.858 11.830 1.00 76.38 209 GLY A CA 1
ATOM 1649 C C . GLY A 1 209 ? -8.839 -12.558 10.607 1.00 76.38 209 GLY A C 1
ATOM 1650 O O . GLY A 1 209 ? -7.623 -12.623 10.472 1.00 76.38 209 GLY A O 1
ATOM 1651 N N . LEU A 1 210 ? -9.700 -12.951 9.657 1.00 79.94 210 LEU A N 1
ATOM 1652 C CA . LEU A 1 210 ? -9.269 -13.603 8.417 1.00 79.94 210 LEU A CA 1
ATOM 1653 C C . LEU A 1 210 ? -8.284 -12.743 7.612 1.00 79.94 210 LEU A C 1
ATOM 1655 O O . LEU A 1 210 ? -7.270 -13.243 7.137 1.00 79.94 210 LEU A O 1
ATOM 1659 N N . LEU A 1 211 ? -8.554 -11.440 7.502 1.00 78.06 211 LEU A N 1
ATOM 1660 C CA . LEU A 1 211 ? -7.674 -10.513 6.793 1.00 78.06 211 LEU A CA 1
ATOM 1661 C C . LEU A 1 211 ? -6.314 -10.350 7.496 1.00 78.06 211 LEU A C 1
ATOM 1663 O O . LEU A 1 211 ? -5.270 -10.307 6.846 1.00 78.06 211 LEU A O 1
ATOM 1667 N N . CYS A 1 212 ? -6.323 -10.269 8.829 1.00 74.75 212 CYS A N 1
ATOM 1668 C CA . CYS A 1 212 ? -5.119 -10.030 9.619 1.00 74.75 212 CYS A CA 1
ATOM 1669 C C . CYS A 1 212 ? -4.276 -11.291 9.837 1.00 74.75 212 CYS A C 1
ATOM 1671 O O . CYS A 1 212 ? -3.083 -11.136 10.090 1.00 74.75 212 CYS A O 1
ATOM 1673 N N . LEU A 1 213 ? -4.848 -12.499 9.709 1.00 74.62 213 LEU A N 1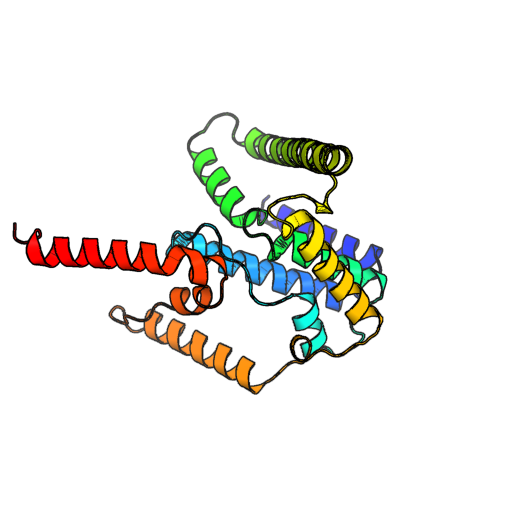
ATOM 1674 C CA . LEU A 1 213 ? -4.143 -13.782 9.869 1.00 74.62 213 LEU A CA 1
ATOM 1675 C C . LEU A 1 213 ? -2.861 -13.850 9.043 1.00 74.62 213 LEU A C 1
ATOM 1677 O O . LEU A 1 213 ? -1.847 -14.318 9.546 1.00 74.62 213 LEU A O 1
ATOM 1681 N N . SER A 1 214 ? -2.894 -13.349 7.806 1.00 69.44 214 SER A N 1
ATOM 1682 C CA . SER A 1 214 ? -1.709 -13.377 6.947 1.00 69.44 214 SER A CA 1
ATOM 1683 C C . SER A 1 214 ? -0.669 -12.321 7.341 1.00 69.44 214 SER A C 1
ATOM 1685 O O . SER A 1 214 ? 0.506 -12.465 7.052 1.00 69.44 214 SER A O 1
ATOM 1687 N N . SER A 1 215 ? -1.024 -11.249 8.049 1.00 75.50 215 SER A N 1
ATOM 1688 C CA . SER A 1 215 ? -0.053 -10.179 8.296 1.00 75.50 215 SER A CA 1
ATOM 1689 C C . SER A 1 215 ? 1.064 -10.611 9.259 1.00 75.50 215 SER A C 1
ATOM 1691 O O . SER A 1 215 ? 0.804 -11.130 10.346 1.00 75.50 215 SER A O 1
ATOM 1693 N N . TRP A 1 216 ? 2.320 -10.323 8.893 1.00 74.00 216 TRP A N 1
ATOM 1694 C CA . TRP A 1 216 ? 3.511 -10.654 9.694 1.00 74.00 216 TRP A CA 1
ATOM 1695 C C . TRP A 1 216 ? 3.408 -10.182 11.151 1.00 74.00 216 TRP A C 1
ATOM 1697 O O . TRP A 1 216 ? 3.690 -10.934 12.084 1.00 74.00 216 TRP A O 1
ATOM 1707 N N . ASN A 1 217 ? 2.969 -8.936 11.357 1.00 70.31 217 ASN A N 1
ATOM 1708 C CA . ASN A 1 217 ? 2.847 -8.361 12.698 1.00 70.31 217 ASN A CA 1
ATOM 1709 C C . ASN A 1 217 ? 1.800 -9.090 13.536 1.00 70.31 217 ASN A C 1
ATOM 1711 O O . ASN A 1 217 ? 2.014 -9.296 14.730 1.00 70.31 217 ASN A O 1
ATOM 1715 N N . MET A 1 218 ? 0.686 -9.496 12.917 1.00 72.06 218 MET A N 1
ATOM 1716 C CA . MET A 1 218 ? -0.344 -10.227 13.636 1.00 72.06 218 MET A CA 1
ATOM 1717 C C . MET A 1 218 ? 0.151 -11.625 14.003 1.00 72.06 218 MET A C 1
ATOM 1719 O O . MET A 1 218 ? 0.131 -11.970 15.184 1.00 72.06 218 MET A O 1
ATOM 1723 N N . SER A 1 219 ? 0.694 -12.352 13.016 1.00 70.31 219 SER A N 1
ATOM 1724 C CA . SER A 1 219 ? 1.240 -13.705 13.170 1.00 70.31 219 SER A CA 1
ATOM 1725 C C . SER A 1 219 ? 2.281 -13.801 14.288 1.00 70.31 219 SER A C 1
ATOM 1727 O O . SER A 1 219 ? 2.181 -14.672 15.143 1.00 70.31 219 SER A O 1
ATOM 1729 N N . ASN A 1 220 ? 3.254 -12.884 14.315 1.00 71.62 220 ASN A N 1
ATOM 1730 C CA . ASN A 1 220 ? 4.438 -1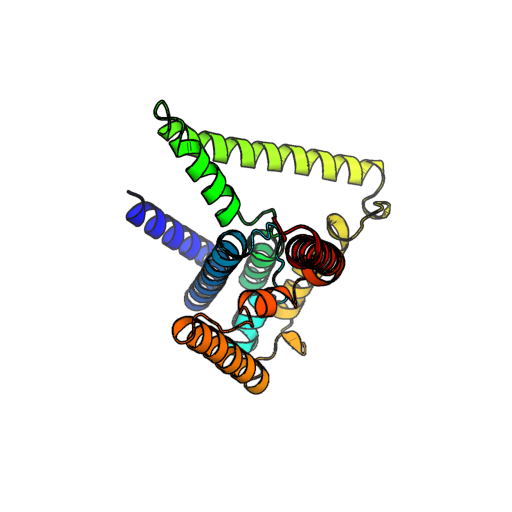3.051 15.163 1.00 71.62 220 ASN A CA 1
ATOM 1731 C C . ASN A 1 220 ? 4.413 -12.260 16.469 1.00 71.62 220 ASN A C 1
ATOM 1733 O O . ASN A 1 220 ? 5.227 -12.531 17.347 1.00 71.62 220 ASN A O 1
ATOM 1737 N N . ARG A 1 221 ? 3.555 -11.240 16.597 1.00 76.31 221 ARG A N 1
ATOM 1738 C CA . ARG A 1 221 ? 3.616 -10.322 17.749 1.00 76.31 221 ARG A CA 1
ATOM 1739 C C . ARG A 1 221 ? 2.289 -10.094 18.444 1.00 76.31 221 ARG A C 1
ATOM 1741 O O . ARG A 1 221 ? 2.299 -9.827 19.638 1.00 76.31 221 ARG A O 1
ATOM 1748 N N . LEU A 1 222 ? 1.162 -10.163 17.737 1.00 78.19 222 LEU A N 1
ATOM 1749 C CA . LEU A 1 222 ? -0.110 -9.700 18.295 1.00 78.19 222 LEU A CA 1
ATOM 1750 C C . LEU A 1 222 ? -1.036 -10.839 18.728 1.00 78.19 222 LEU A C 1
ATOM 1752 O O . LEU A 1 222 ? -1.733 -10.657 19.721 1.00 78.19 222 LEU A O 1
ATOM 1756 N N . TRP A 1 223 ? -1.026 -12.016 18.091 1.00 80.00 223 TRP A N 1
ATOM 1757 C CA . TRP A 1 223 ? -1.954 -13.096 18.474 1.00 80.00 223 TRP A CA 1
ATOM 1758 C C . TRP A 1 223 ? -1.871 -13.487 19.949 1.00 80.00 223 TRP A C 1
ATOM 1760 O O . TRP A 1 223 ? -2.906 -13.634 20.595 1.00 80.00 223 TRP A O 1
ATOM 1770 N N . PHE A 1 224 ? -0.661 -13.607 20.497 1.00 84.12 224 PHE A N 1
ATOM 1771 C CA . PHE A 1 224 ? -0.483 -14.003 21.891 1.00 84.12 224 PHE A CA 1
ATOM 1772 C C . PHE A 1 224 ? -0.953 -12.924 22.888 1.00 84.12 224 PHE A C 1
ATOM 1774 O O . PHE A 1 224 ? -1.770 -13.249 23.750 1.00 84.12 224 PHE A O 1
ATOM 1781 N N . PRO A 1 225 ? -0.571 -11.635 22.757 1.00 85.12 225 PRO A N 1
ATOM 1782 C CA . PRO A 1 225 ? -1.171 -10.562 23.555 1.00 85.12 225 PRO A CA 1
ATOM 1783 C C . PRO A 1 225 ? -2.693 -10.450 23.410 1.00 85.12 225 PRO A C 1
ATOM 1785 O O . PRO A 1 225 ? -3.383 -10.228 24.402 1.00 85.12 225 PRO A O 1
ATOM 1788 N N . PHE A 1 226 ? -3.236 -10.633 22.200 1.00 83.06 226 PHE A N 1
ATOM 1789 C CA . PHE A 1 226 ? -4.686 -10.648 21.980 1.00 83.06 226 PHE A CA 1
ATOM 1790 C C . PHE A 1 226 ? -5.356 -11.805 22.726 1.00 83.06 226 PHE A C 1
ATOM 1792 O O . PHE A 1 226 ? -6.380 -11.599 23.377 1.00 83.06 226 PHE A O 1
ATOM 1799 N N . PHE A 1 227 ? -4.770 -13.003 22.671 1.00 86.25 227 PHE A N 1
ATOM 1800 C CA . PHE A 1 227 ? -5.247 -14.166 23.412 1.00 86.25 227 PHE A CA 1
ATOM 1801 C C . PHE A 1 227 ? -5.199 -13.930 24.923 1.00 86.25 227 PHE A C 1
ATOM 1803 O O . PHE A 1 227 ? -6.194 -14.173 25.598 1.00 86.25 227 PHE A O 1
ATOM 1810 N N . LEU A 1 228 ? -4.095 -13.391 25.449 1.00 89.50 228 LEU A N 1
ATOM 1811 C CA . LEU A 1 228 ? -3.975 -13.035 26.865 1.00 89.50 228 LEU A CA 1
ATOM 1812 C C . LEU A 1 228 ? -5.018 -11.996 27.285 1.00 89.50 228 LEU A C 1
ATOM 1814 O O . LEU A 1 228 ? -5.657 -12.163 28.319 1.00 89.50 228 LEU A O 1
ATOM 1818 N N . GLY A 1 229 ? -5.234 -10.952 26.482 1.00 87.56 229 GLY A N 1
ATOM 1819 C CA . GLY A 1 229 ? -6.252 -9.937 26.754 1.00 87.56 229 GLY A CA 1
ATOM 1820 C C . GLY A 1 229 ? -7.669 -10.514 26.742 1.00 87.56 229 GLY A C 1
ATOM 1821 O O . GLY A 1 229 ? -8.479 -10.198 27.615 1.00 87.56 229 GLY A O 1
ATOM 1822 N N . TRP A 1 230 ? -7.967 -11.403 25.791 1.00 89.06 230 TRP A N 1
ATOM 1823 C CA . TRP A 1 230 ? -9.240 -12.120 25.741 1.00 89.06 230 TRP A CA 1
ATOM 1824 C C . TRP A 1 230 ? -9.417 -13.055 26.941 1.00 89.06 230 TRP A C 1
ATOM 1826 O O . TRP A 1 230 ? -10.471 -13.019 27.572 1.00 89.06 230 TRP A O 1
ATOM 1836 N N . LEU A 1 231 ? -8.391 -13.835 27.291 1.00 92.00 231 LEU A N 1
ATOM 1837 C CA . LEU A 1 231 ? -8.404 -14.749 28.429 1.00 92.00 231 LEU A CA 1
ATOM 1838 C C . LEU A 1 231 ? -8.597 -13.980 29.737 1.00 92.00 231 LEU A C 1
ATOM 1840 O O . LEU A 1 231 ? -9.454 -14.344 30.532 1.00 92.00 231 LEU A O 1
ATOM 1844 N N . ALA A 1 232 ? -7.863 -12.884 29.937 1.00 91.12 232 ALA A N 1
ATOM 1845 C CA . ALA A 1 232 ? -8.017 -12.018 31.099 1.00 91.12 232 ALA A CA 1
ATOM 1846 C C . ALA A 1 232 ? -9.441 -11.458 31.184 1.00 91.12 232 ALA A C 1
ATOM 1848 O O . ALA A 1 232 ? -10.085 -11.571 32.224 1.00 91.12 232 ALA A O 1
ATOM 1849 N N . LYS A 1 233 ? -9.978 -10.927 30.078 1.00 88.75 233 LYS A N 1
ATOM 1850 C CA . LYS A 1 233 ? -11.355 -10.420 30.026 1.00 88.75 233 LYS A CA 1
ATOM 1851 C C . LYS A 1 233 ? -12.376 -11.518 30.334 1.00 88.75 233 LYS A C 1
ATOM 1853 O O . LYS A 1 233 ? -13.295 -11.286 31.113 1.00 88.75 233 LYS A O 1
ATOM 1858 N N . ALA A 1 234 ? -12.239 -12.694 29.727 1.00 89.56 234 ALA A N 1
ATOM 1859 C CA . ALA A 1 234 ? -13.144 -13.822 29.928 1.00 89.56 234 ALA A CA 1
ATOM 1860 C C . ALA A 1 234 ? -13.100 -14.322 31.378 1.00 89.56 234 ALA A C 1
ATOM 1862 O O . ALA A 1 234 ? -14.150 -14.530 31.982 1.00 89.56 234 ALA A O 1
ATOM 1863 N N . SER A 1 235 ? -11.902 -14.442 31.953 1.00 90.31 235 SER A N 1
ATOM 1864 C CA . SER A 1 235 ? -11.701 -14.808 33.354 1.00 90.31 235 SER A CA 1
ATOM 1865 C C . SER A 1 235 ? -12.297 -13.769 34.299 1.00 90.31 235 SER A C 1
ATOM 1867 O O . SER A 1 235 ? -13.024 -14.139 35.212 1.00 90.31 235 SER A O 1
ATOM 1869 N N . ILE A 1 236 ? -12.080 -12.473 34.057 1.00 91.81 236 ILE A N 1
ATOM 1870 C CA . ILE A 1 236 ? -12.688 -11.405 34.862 1.00 91.81 236 ILE A CA 1
ATOM 1871 C C . ILE A 1 236 ? -14.210 -11.474 34.757 1.00 91.81 236 ILE A C 1
ATOM 1873 O O . ILE A 1 236 ? -14.869 -11.547 35.781 1.00 91.81 236 ILE A O 1
ATOM 1877 N N . MET A 1 237 ? -14.792 -11.531 33.557 1.00 89.25 237 MET A N 1
ATOM 1878 C CA . MET A 1 237 ? -16.254 -11.588 33.408 1.00 89.25 237 MET A CA 1
ATOM 1879 C C . MET A 1 237 ? -16.867 -12.840 34.051 1.00 89.25 237 MET A C 1
ATOM 1881 O O . MET A 1 237 ? -17.979 -12.769 34.561 1.00 89.25 237 MET A O 1
ATOM 1885 N N . ARG A 1 238 ? -16.155 -13.974 34.045 1.00 85.19 238 ARG A N 1
ATOM 1886 C CA . ARG A 1 238 ? -16.657 -15.244 34.587 1.00 85.19 238 ARG A CA 1
ATOM 1887 C C . ARG A 1 238 ? -16.459 -15.392 36.096 1.00 85.19 238 ARG A C 1
ATOM 1889 O O . ARG A 1 238 ? -17.320 -15.968 36.748 1.00 85.19 238 ARG A O 1
ATOM 1896 N N . PHE A 1 239 ? -15.336 -14.919 36.633 1.00 84.75 239 PHE A N 1
ATOM 1897 C CA . PHE A 1 239 ? -14.947 -15.149 38.031 1.00 84.75 239 PHE A CA 1
ATOM 1898 C C . PHE A 1 239 ? -15.021 -13.895 38.908 1.00 84.75 239 PHE A C 1
ATOM 1900 O O . PHE A 1 239 ? -15.218 -14.018 40.110 1.00 84.75 239 PHE A O 1
ATOM 1907 N N . ALA A 1 240 ? -14.892 -12.700 38.329 1.00 74.44 240 ALA A N 1
ATOM 1908 C CA . ALA A 1 240 ? -14.940 -11.420 39.043 1.00 74.44 240 ALA A CA 1
ATOM 1909 C C . ALA A 1 240 ? -16.140 -10.534 38.647 1.00 74.44 240 ALA A C 1
ATOM 1911 O O . ALA A 1 240 ? -16.457 -9.596 39.364 1.00 74.44 240 ALA A O 1
ATOM 1912 N N . GLY A 1 241 ? -16.832 -10.838 37.541 1.00 61.84 241 GLY A N 1
ATOM 1913 C CA . GLY A 1 241 ? -18.039 -10.146 37.068 1.00 61.84 241 GLY A CA 1
ATOM 1914 C C . GLY A 1 241 ? -19.319 -10.562 37.797 1.00 61.84 241 GLY A C 1
ATOM 1915 O O . GLY A 1 241 ? -20.399 -10.083 37.470 1.00 61.84 241 GLY A O 1
ATOM 1916 N N . GLY A 1 242 ? -19.195 -11.452 38.785 1.00 58.38 242 GLY A N 1
ATOM 1917 C CA . GLY A 1 242 ? -20.239 -11.797 39.743 1.00 58.38 242 GLY A CA 1
ATOM 1918 C C . GLY A 1 242 ? -20.289 -10.817 40.914 1.00 58.38 242 GLY A C 1
ATOM 1919 O O . GLY A 1 242 ? -20.138 -11.249 42.056 1.00 58.38 242 GLY A O 1
ATOM 1920 N N . ARG A 1 243 ? -20.454 -9.525 40.605 1.00 49.34 243 ARG A N 1
ATOM 1921 C CA . ARG A 1 243 ? -21.148 -8.484 41.381 1.00 49.34 243 ARG A CA 1
ATOM 1922 C C . ARG A 1 243 ? -21.209 -7.189 40.578 1.00 49.34 243 ARG A C 1
ATOM 1924 O O . ARG A 1 243 ? -20.132 -6.692 40.188 1.00 49.34 243 ARG A O 1
#

InterPro domains:
  IPR046711 Domain of unknown function DUF6784 [PF20580] (184-241)
  IPR046712 Domain of unknown function DUF6785 [PF20581] (1-143)